Protein AF-A0A835ZA65-F1 (afdb_monomer_lite)

Sequence (287 aa):
MHARAKAAEDDYDKLRAAHRRTPEAALHAEVARLRAGRAELEASVQRATAEKNKALLEREECRAHAHRDDRGAAGARRACARAWWLCAGDGARKNRALLERGERCAHAHRLARALRRSREKIAGAARAELESLRVEYLAREQRFVLDGDRGELRDIKRELEELRHVSIIQEAGEALAQAAQQQQQQQQRAAAGGAAEASSEAPPWEQLSAAAGGYDDGQGGDSGGGSGDGGGSDAEELKRLVGWREDLQLAGGYDEEHPVMAQLTRRIQLLRHGARPPGGGGGGAAG

Secondary structure (DSSP, 8-state):
-HHHHHHHHHHHHHHHHHHHTSHHHHHHHHHHHHHHHHHHHHHHHHHHHHHHHHHHHHHHHHHHHHHHHHHHHHHHHHHHHHHHHHTTT-HHHHHHHHHHHHHHHHHHHHHHHHHHHHHHHHHHHHHHHHHHHHHHHHHHHHHHHHSTTHHHHHHHHHHHHHHHHHHHHHHHHHHHHHHHHHHHHHHHHHHH-S-----------------------------------SS-HHHHHHHHHHHHHHHHHHTTS--TTSHHHHHHHHHHHHHHTT-------------

Organism: NCBI:txid303371

pLDDT: mean 79.57, std 18.03, range [40.12, 98.06]

Radius of gyration: 43.63 Å; chains: 1; bounding box: 93×71×128 Å

Structure (mmCIF, N/CA/C/O backbone):
data_AF-A0A835ZA65-F1
#
_entry.id   AF-A0A835ZA65-F1
#
loop_
_atom_site.group_PDB
_atom_site.id
_atom_site.type_symbol
_atom_site.label_atom_id
_atom_site.label_alt_id
_atom_site.label_comp_id
_atom_site.label_asym_id
_atom_site.label_entity_id
_atom_site.label_seq_id
_atom_site.pdbx_PDB_ins_code
_atom_site.Cartn_x
_atom_site.Cartn_y
_atom_site.Cartn_z
_atom_site.occupancy
_atom_site.B_iso_or_equiv
_atom_site.auth_seq_id
_atom_site.auth_comp_id
_atom_site.auth_asym_id
_atom_site.auth_atom_id
_atom_site.pdbx_PDB_model_num
ATOM 1 N N . MET A 1 1 ? 2.602 -35.106 52.047 1.00 79.88 1 MET A N 1
ATOM 2 C CA . MET A 1 1 ? 3.415 -34.088 51.341 1.00 79.88 1 MET A CA 1
ATOM 3 C C . MET A 1 1 ? 2.965 -33.904 49.891 1.00 79.88 1 MET A C 1
ATOM 5 O O . MET A 1 1 ? 2.567 -32.798 49.560 1.00 79.88 1 MET A O 1
ATOM 9 N N . HIS A 1 2 ? 2.904 -34.955 49.061 1.00 92.12 2 HIS A N 1
ATOM 10 C CA . HIS A 1 2 ? 2.527 -34.841 47.636 1.00 92.12 2 HIS A CA 1
ATOM 11 C C . HIS A 1 2 ? 1.176 -34.166 47.346 1.00 92.12 2 HIS A C 1
ATOM 13 O O . HIS A 1 2 ? 1.099 -33.338 46.448 1.00 92.12 2 HIS A O 1
ATOM 19 N N . ALA A 1 3 ? 0.129 -34.442 48.131 1.00 94.44 3 ALA A N 1
ATOM 20 C CA . ALA A 1 3 ? -1.181 -33.812 47.922 1.00 94.44 3 ALA A CA 1
ATOM 21 C C . ALA A 1 3 ? -1.159 -32.280 48.100 1.00 94.44 3 ALA A C 1
ATOM 23 O O . ALA A 1 3 ? -1.863 -31.569 47.394 1.00 94.44 3 ALA A O 1
ATOM 24 N N . ARG A 1 4 ? -0.322 -31.766 49.014 1.00 94.00 4 ARG A N 1
ATOM 25 C CA . ARG A 1 4 ? -0.165 -30.317 49.226 1.00 94.00 4 ARG A CA 1
ATOM 26 C C . ARG A 1 4 ? 0.656 -29.665 48.115 1.00 94.00 4 ARG A C 1
ATOM 28 O O . ARG A 1 4 ? 0.327 -28.559 47.714 1.00 94.00 4 ARG A O 1
ATOM 35 N N . ALA A 1 5 ? 1.685 -30.354 47.615 1.00 96.31 5 ALA A N 1
ATOM 36 C CA . ALA A 1 5 ? 2.470 -29.882 46.475 1.00 96.31 5 ALA A CA 1
ATOM 37 C C . ALA A 1 5 ? 1.595 -29.752 45.220 1.00 96.31 5 ALA A C 1
ATOM 39 O O . ALA A 1 5 ? 1.569 -28.693 44.608 1.00 96.31 5 ALA A O 1
ATOM 40 N N . LYS A 1 6 ? 0.783 -30.776 44.928 1.00 97.00 6 LYS A N 1
ATOM 41 C CA . LYS A 1 6 ? -0.151 -30.750 43.799 1.00 97.00 6 LYS A CA 1
ATOM 42 C C . LYS A 1 6 ? -1.183 -29.620 43.911 1.00 97.00 6 LYS A C 1
ATOM 44 O O . LYS A 1 6 ? -1.421 -28.915 42.944 1.00 97.00 6 LYS A O 1
ATOM 49 N N . ALA A 1 7 ? -1.754 -29.407 45.099 1.00 95.62 7 ALA A N 1
ATOM 50 C CA . ALA A 1 7 ? -2.695 -28.305 45.313 1.00 95.62 7 ALA A CA 1
ATOM 51 C C . ALA A 1 7 ? -2.050 -26.924 45.073 1.00 95.62 7 ALA A C 1
ATOM 53 O O . ALA A 1 7 ? -2.677 -26.052 44.482 1.00 95.62 7 ALA A O 1
ATOM 54 N N . ALA A 1 8 ? -0.790 -26.737 45.481 1.00 96.88 8 ALA A N 1
ATOM 55 C CA . ALA A 1 8 ? -0.058 -25.497 45.232 1.00 96.88 8 ALA A CA 1
ATOM 56 C C . ALA A 1 8 ? 0.261 -25.285 43.739 1.00 96.88 8 ALA A C 1
ATOM 58 O O . ALA A 1 8 ? 0.194 -24.156 43.259 1.00 96.88 8 ALA A O 1
ATOM 59 N N . GLU A 1 9 ? 0.580 -26.356 43.005 1.00 97.12 9 GLU A N 1
ATOM 60 C CA . GLU A 1 9 ? 0.752 -26.321 41.546 1.00 97.12 9 GLU A CA 1
ATOM 61 C C . GLU A 1 9 ? -0.557 -25.926 40.845 1.00 97.12 9 GLU A C 1
ATOM 63 O O . GLU A 1 9 ? -0.565 -24.988 40.047 1.00 97.12 9 GLU A O 1
ATOM 68 N N . ASP A 1 10 ? -1.677 -26.555 41.220 1.00 97.50 10 ASP A N 1
ATOM 69 C CA . ASP A 1 10 ? -3.001 -26.250 40.665 1.00 97.50 10 ASP A CA 1
ATOM 70 C C . ASP A 1 10 ? -3.406 -24.782 40.922 1.00 97.50 10 ASP A C 1
ATOM 72 O O . ASP A 1 10 ? -3.977 -24.120 40.051 1.00 97.50 10 ASP A O 1
ATOM 76 N N . ASP A 1 11 ? -3.117 -24.245 42.110 1.00 97.19 11 ASP A N 1
ATOM 77 C CA . ASP A 1 11 ? -3.418 -22.850 42.452 1.00 97.19 11 ASP A CA 1
ATOM 78 C C . ASP A 1 11 ? -2.508 -21.854 41.718 1.00 97.19 11 ASP A C 1
ATOM 80 O O . ASP A 1 11 ? -2.975 -20.795 41.284 1.00 97.19 11 ASP A O 1
ATOM 84 N N . TYR A 1 12 ? -1.238 -22.206 41.497 1.00 96.94 12 TYR A N 1
ATOM 85 C CA . TYR A 1 12 ? -0.329 -21.414 40.669 1.00 96.94 12 TYR A CA 1
ATOM 86 C C . TYR A 1 12 ? -0.795 -21.361 39.208 1.00 96.94 12 TYR A C 1
ATOM 88 O O . TYR A 1 12 ? -0.811 -20.286 38.600 1.00 96.94 12 TYR A O 1
ATOM 96 N N . ASP A 1 13 ? -1.249 -22.485 38.651 1.00 97.50 13 ASP A N 1
ATOM 97 C CA . ASP A 1 13 ? -1.780 -22.536 37.287 1.00 97.50 13 ASP A CA 1
ATOM 98 C C . ASP A 1 13 ? -3.071 -21.721 37.136 1.00 97.50 13 ASP A C 1
ATOM 100 O O . ASP A 1 13 ? -3.232 -21.000 36.143 1.00 97.50 13 ASP A O 1
ATOM 104 N N . LYS A 1 14 ? -3.960 -21.738 38.139 1.00 96.75 14 LYS A N 1
ATOM 105 C CA . LYS A 1 14 ? -5.149 -20.866 3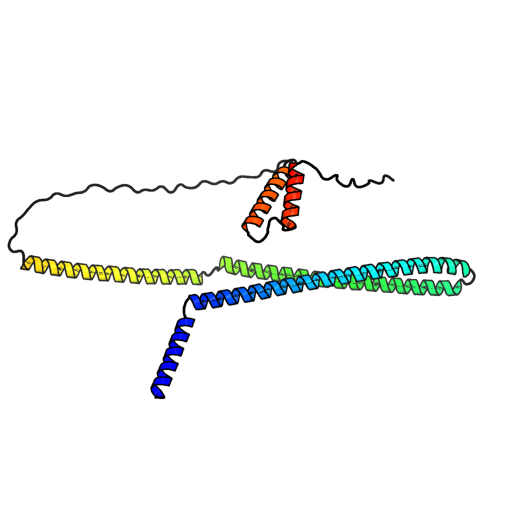8.172 1.00 96.75 14 LYS A CA 1
ATOM 106 C C . LYS A 1 14 ? -4.770 -19.388 38.201 1.00 96.75 14 LYS A C 1
ATOM 108 O O . LYS A 1 14 ? -5.326 -18.613 37.424 1.00 96.75 14 LYS A O 1
ATOM 113 N N . LEU A 1 15 ? -3.817 -18.994 39.050 1.00 95.38 15 LEU A N 1
ATOM 114 C CA . LEU A 1 15 ? -3.307 -17.618 39.113 1.00 95.38 15 LEU A CA 1
ATOM 115 C C . LEU A 1 15 ? -2.704 -17.185 37.776 1.00 95.38 15 LEU A C 1
ATOM 117 O O . LEU A 1 15 ? -2.981 -16.088 37.291 1.00 95.38 15 LEU A O 1
ATOM 121 N N . ARG A 1 16 ? -1.940 -18.067 37.128 1.00 96.00 16 ARG A N 1
ATOM 122 C CA . ARG A 1 16 ? -1.361 -17.820 35.804 1.00 96.00 16 ARG A CA 1
ATOM 123 C C . ARG A 1 16 ? -2.434 -17.667 34.727 1.00 96.00 16 ARG A C 1
ATOM 125 O O . ARG A 1 16 ? -2.320 -16.790 33.872 1.00 96.00 16 ARG A O 1
ATOM 132 N N . ALA A 1 17 ? -3.476 -18.495 34.761 1.00 93.56 17 ALA A N 1
ATOM 133 C CA . ALA A 1 17 ? -4.608 -18.403 33.844 1.00 93.56 17 ALA A CA 1
ATOM 134 C C . ALA A 1 17 ? -5.429 -17.122 34.071 1.00 93.56 17 ALA A C 1
ATOM 136 O O . ALA A 1 17 ? -5.811 -16.473 33.098 1.00 93.56 17 ALA A O 1
ATOM 137 N N . ALA A 1 18 ? -5.647 -16.721 35.327 1.00 92.19 18 ALA A N 1
ATOM 138 C CA . ALA A 1 18 ? -6.306 -15.466 35.678 1.00 92.19 18 ALA A CA 1
ATOM 139 C C . ALA A 1 18 ? -5.497 -14.253 35.194 1.00 92.19 18 ALA A C 1
ATOM 141 O O . ALA A 1 18 ? -6.059 -13.359 34.566 1.00 92.19 18 ALA A O 1
ATOM 142 N N . HIS A 1 19 ? -4.170 -14.273 35.365 1.00 89.94 19 HIS A N 1
ATOM 143 C CA . HIS A 1 19 ? -3.283 -13.226 34.853 1.00 89.94 19 HIS A CA 1
ATOM 144 C C . HIS A 1 19 ? -3.297 -13.106 33.325 1.00 89.94 19 HIS A C 1
ATOM 146 O O . HIS A 1 19 ? -3.151 -12.011 32.800 1.00 89.94 19 HIS A O 1
ATOM 152 N N . ARG A 1 20 ? -3.497 -14.207 32.590 1.00 92.06 20 ARG A N 1
ATOM 153 C CA . ARG A 1 20 ? -3.650 -14.167 31.122 1.00 92.06 20 ARG A CA 1
ATOM 154 C C . ARG A 1 20 ? -4.992 -13.598 30.666 1.00 92.06 20 ARG A C 1
ATOM 156 O O . ARG A 1 20 ? -5.107 -13.202 29.513 1.00 92.06 20 ARG A O 1
ATOM 163 N N . ARG A 1 21 ? -6.003 -13.596 31.537 1.00 92.38 21 ARG A N 1
ATOM 164 C CA . ARG A 1 21 ? -7.341 -13.056 31.256 1.00 92.38 21 ARG A CA 1
ATOM 165 C C . ARG A 1 21 ? -7.471 -11.578 31.619 1.00 92.38 21 ARG A C 1
ATOM 167 O O . ARG A 1 21 ? -8.549 -11.020 31.436 1.00 92.38 21 ARG A O 1
ATOM 174 N N . THR A 1 22 ? -6.419 -10.942 32.136 1.00 96.00 22 THR A N 1
ATOM 175 C CA . THR A 1 22 ? -6.467 -9.506 32.410 1.00 96.00 22 THR A CA 1
ATOM 176 C C . THR A 1 22 ? -6.555 -8.723 31.097 1.00 96.00 22 THR A C 1
ATOM 178 O O . THR A 1 22 ? -5.988 -9.140 30.080 1.00 96.00 22 THR A O 1
ATOM 181 N N . PRO A 1 23 ? -7.234 -7.564 31.096 1.00 95.12 23 PRO A N 1
ATOM 182 C CA . PRO A 1 23 ? -7.270 -6.691 29.925 1.00 95.12 23 PRO A CA 1
ATOM 183 C C . PRO A 1 23 ? -5.861 -6.250 29.501 1.00 95.12 23 PRO A C 1
ATOM 185 O O . PRO A 1 23 ? -5.590 -6.113 28.314 1.00 95.12 23 PRO A O 1
ATOM 188 N N . GLU A 1 24 ? -4.926 -6.117 30.444 1.00 90.44 24 GLU A N 1
ATOM 189 C CA . GLU A 1 24 ? -3.517 -5.820 30.162 1.00 90.44 24 GLU A CA 1
ATOM 190 C C . GLU A 1 24 ? -2.846 -6.912 29.321 1.00 90.44 24 GLU A C 1
ATOM 192 O O . GLU A 1 24 ? -2.153 -6.605 28.351 1.00 90.44 24 GLU A O 1
ATOM 197 N N . ALA A 1 25 ? -3.078 -8.192 29.636 1.00 92.38 25 ALA A N 1
ATOM 198 C CA . ALA A 1 25 ? -2.545 -9.300 28.848 1.00 92.38 25 ALA A CA 1
ATOM 199 C C . ALA A 1 25 ? -3.117 -9.306 27.420 1.00 92.38 25 ALA A C 1
ATOM 201 O O . ALA A 1 25 ? -2.378 -9.558 26.465 1.00 92.38 25 ALA A O 1
ATOM 202 N N . ALA A 1 26 ? -4.402 -8.968 27.263 1.00 92.75 26 ALA A N 1
ATOM 203 C CA . ALA A 1 26 ? -5.029 -8.808 25.952 1.00 92.75 26 ALA A CA 1
ATOM 204 C C . ALA A 1 26 ? -4.415 -7.637 25.161 1.00 92.75 26 ALA A C 1
ATOM 206 O O . ALA A 1 26 ? -4.070 -7.801 23.991 1.00 92.75 26 ALA A O 1
ATOM 207 N N . LEU A 1 27 ? -4.186 -6.489 25.806 1.00 94.25 27 LEU A N 1
ATOM 208 C CA . LEU A 1 27 ? -3.519 -5.338 25.188 1.00 94.25 27 LEU A CA 1
ATOM 209 C C . LEU A 1 27 ? -2.076 -5.660 24.785 1.00 94.25 27 LEU A C 1
ATOM 211 O O . LEU A 1 27 ? -1.648 -5.296 23.693 1.00 94.25 27 LEU A O 1
ATOM 215 N N . HIS A 1 28 ? -1.323 -6.383 25.616 1.00 95.25 28 HIS A N 1
ATOM 216 C CA . HIS A 1 28 ? 0.024 -6.827 25.261 1.00 95.25 28 HIS A CA 1
ATOM 217 C C . HIS A 1 28 ? 0.028 -7.777 24.060 1.00 95.25 28 HIS A C 1
ATOM 219 O O . HIS A 1 28 ? 0.895 -7.646 23.192 1.00 95.25 28 HIS A O 1
ATOM 225 N N . ALA A 1 29 ? -0.935 -8.700 23.985 1.00 94.06 29 ALA A N 1
ATOM 226 C CA . ALA A 1 29 ? -1.096 -9.580 22.832 1.00 94.06 29 ALA A CA 1
ATOM 227 C C . ALA A 1 29 ? -1.414 -8.781 21.558 1.00 94.06 29 ALA A C 1
ATOM 229 O O . ALA A 1 29 ? -0.814 -9.030 20.512 1.00 94.06 29 ALA A O 1
ATOM 230 N N . GLU A 1 30 ? -2.279 -7.772 21.657 1.00 96.56 30 GLU A N 1
ATOM 231 C CA . GLU A 1 30 ? -2.632 -6.911 20.529 1.00 96.56 30 GLU A CA 1
ATOM 232 C C . GLU A 1 30 ? -1.459 -6.028 20.081 1.00 96.56 30 GLU A C 1
ATOM 234 O O . GLU A 1 30 ? -1.155 -5.947 18.892 1.00 96.56 30 GLU A O 1
ATOM 239 N N . VAL A 1 31 ? -0.704 -5.446 21.018 1.00 96.81 31 VAL A N 1
ATOM 240 C CA . VAL A 1 31 ? 0.535 -4.712 20.711 1.00 96.81 31 VAL A CA 1
ATOM 241 C C . VAL A 1 31 ? 1.557 -5.624 20.031 1.00 96.81 31 VAL A C 1
ATOM 243 O O . VAL A 1 31 ? 2.208 -5.206 19.071 1.00 96.81 31 VAL A O 1
ATOM 246 N N . ALA A 1 32 ? 1.707 -6.869 20.490 1.00 97.19 32 ALA A N 1
ATOM 247 C CA . ALA A 1 32 ? 2.590 -7.840 19.851 1.00 97.19 32 ALA A CA 1
ATOM 248 C C . ALA A 1 32 ? 2.125 -8.175 18.422 1.00 97.19 32 ALA A C 1
ATOM 250 O O . ALA A 1 32 ? 2.948 -8.188 17.505 1.00 97.19 32 ALA A O 1
ATOM 251 N N . ARG A 1 33 ? 0.815 -8.362 18.213 1.00 98.06 33 ARG A N 1
ATOM 252 C CA . ARG A 1 33 ? 0.205 -8.596 16.895 1.00 98.06 33 ARG A CA 1
ATOM 253 C C . ARG A 1 33 ? 0.449 -7.426 15.942 1.00 98.06 33 ARG A C 1
ATOM 255 O O . ARG A 1 33 ? 0.911 -7.636 14.823 1.00 98.06 33 ARG A O 1
ATOM 262 N N . LEU A 1 34 ? 0.199 -6.196 16.389 1.00 96.50 34 LEU A N 1
ATOM 263 C CA . LEU A 1 34 ? 0.411 -4.987 15.590 1.00 96.50 34 LEU A CA 1
ATOM 264 C C . LEU A 1 34 ? 1.892 -4.765 15.263 1.00 96.50 34 LEU A C 1
ATOM 266 O O . LEU A 1 34 ? 2.221 -4.402 14.136 1.00 96.50 34 LEU A O 1
ATOM 270 N N . ARG A 1 35 ? 2.803 -5.033 16.207 1.00 97.12 35 ARG A N 1
ATOM 271 C CA . ARG A 1 35 ? 4.254 -4.980 15.955 1.00 97.12 35 ARG A CA 1
ATOM 272 C C . ARG A 1 35 ? 4.695 -6.016 14.925 1.00 97.12 35 ARG A C 1
ATOM 274 O O . ARG A 1 35 ? 5.489 -5.676 14.052 1.00 97.12 35 ARG A O 1
ATOM 281 N N . ALA A 1 36 ? 4.167 -7.238 14.994 1.00 95.00 36 ALA A N 1
ATOM 282 C CA . ALA A 1 36 ? 4.432 -8.268 13.993 1.00 95.00 36 ALA A CA 1
ATOM 283 C C . ALA A 1 36 ? 3.919 -7.847 12.604 1.00 95.00 36 ALA A C 1
ATOM 285 O O . ALA A 1 36 ? 4.675 -7.905 11.637 1.00 95.00 36 ALA A O 1
ATOM 286 N N . GLY A 1 37 ? 2.688 -7.328 12.518 1.00 95.38 37 GLY A N 1
ATOM 287 C CA . GLY A 1 37 ? 2.124 -6.823 11.261 1.00 95.38 37 GLY A CA 1
ATOM 288 C C . GLY A 1 37 ? 2.913 -5.645 10.680 1.00 95.38 37 GLY A C 1
ATOM 289 O O . GLY A 1 37 ? 3.178 -5.598 9.480 1.00 95.38 37 GLY A O 1
ATOM 290 N N . ARG A 1 38 ? 3.371 -4.719 11.530 1.00 95.06 38 ARG A N 1
ATOM 291 C CA . ARG A 1 38 ? 4.249 -3.617 11.115 1.00 95.06 38 ARG A CA 1
ATOM 292 C C . ARG A 1 38 ? 5.582 -4.133 10.563 1.00 95.06 38 ARG A C 1
ATOM 294 O O . ARG A 1 38 ? 5.995 -3.683 9.499 1.00 95.06 38 ARG A O 1
ATOM 301 N N . ALA A 1 39 ? 6.229 -5.076 11.247 1.00 94.25 39 ALA A N 1
ATOM 302 C CA . ALA A 1 39 ? 7.490 -5.660 10.789 1.00 94.25 39 ALA A CA 1
ATOM 303 C C . ALA A 1 39 ? 7.335 -6.392 9.441 1.00 94.25 39 ALA A C 1
ATOM 305 O O . ALA A 1 39 ? 8.201 -6.292 8.573 1.00 94.25 39 ALA A O 1
ATOM 306 N N . GLU A 1 40 ? 6.212 -7.083 9.227 1.00 95.69 40 GLU A N 1
ATOM 307 C CA . GLU A 1 40 ? 5.906 -7.741 7.954 1.00 95.69 40 GLU A CA 1
ATOM 308 C C . GLU A 1 40 ? 5.698 -6.736 6.808 1.00 95.69 40 GLU A C 1
ATOM 310 O O . GLU A 1 40 ? 6.239 -6.923 5.712 1.00 95.69 40 GLU A O 1
ATOM 315 N N . LEU A 1 41 ? 4.971 -5.642 7.059 1.00 89.81 41 LEU A N 1
ATOM 316 C CA . LEU A 1 41 ? 4.782 -4.559 6.089 1.00 89.81 41 LEU A CA 1
ATOM 317 C C . LEU A 1 41 ? 6.104 -3.859 5.746 1.00 89.81 41 LEU A C 1
ATOM 319 O O . LEU A 1 41 ? 6.385 -3.628 4.570 1.00 89.81 41 LEU A O 1
ATOM 323 N N . GLU A 1 42 ? 6.946 -3.576 6.741 1.00 95.38 42 GLU A N 1
ATOM 324 C CA . GLU A 1 42 ? 8.287 -3.021 6.527 1.00 95.38 42 GLU A CA 1
ATOM 325 C C . GLU A 1 42 ? 9.144 -3.969 5.665 1.00 95.38 42 GLU A C 1
ATOM 327 O O . GLU A 1 42 ? 9.738 -3.539 4.672 1.00 95.38 42 GLU A O 1
ATOM 332 N N . ALA A 1 43 ? 9.136 -5.274 5.960 1.00 91.62 43 ALA A N 1
ATOM 333 C CA . ALA A 1 43 ? 9.834 -6.282 5.160 1.00 91.62 43 ALA A CA 1
ATOM 334 C C . ALA A 1 43 ? 9.266 -6.417 3.731 1.00 91.62 43 ALA A C 1
ATOM 336 O O . ALA A 1 43 ? 10.003 -6.703 2.785 1.00 91.62 43 ALA A O 1
ATOM 337 N N . SER A 1 44 ? 7.959 -6.222 3.537 1.00 93.00 44 SER A N 1
ATOM 338 C CA . SER A 1 44 ? 7.324 -6.171 2.211 1.00 93.00 44 SER A CA 1
ATOM 339 C C . SER A 1 44 ? 7.812 -4.968 1.398 1.00 93.00 44 SER A C 1
ATOM 341 O O . SER A 1 44 ? 8.257 -5.125 0.259 1.00 93.00 44 SER A O 1
ATOM 343 N N . VAL A 1 45 ? 7.831 -3.775 2.003 1.00 90.25 45 VAL A N 1
ATOM 344 C CA . VAL A 1 45 ? 8.325 -2.551 1.351 1.00 90.25 45 VAL A CA 1
ATOM 345 C C . VAL A 1 45 ? 9.802 -2.693 0.983 1.00 90.25 45 VAL A C 1
ATOM 347 O O . VAL A 1 45 ? 10.179 -2.351 -0.137 1.00 90.25 45 VAL A O 1
ATOM 350 N N . GLN A 1 46 ? 10.631 -3.251 1.870 1.00 94.19 46 GLN A N 1
ATOM 351 C CA . GLN A 1 46 ? 12.047 -3.508 1.587 1.00 94.19 46 GLN A CA 1
ATOM 352 C C . GLN A 1 46 ? 12.255 -4.487 0.422 1.00 94.19 46 GLN A C 1
ATOM 354 O O . GLN A 1 46 ? 13.128 -4.273 -0.418 1.00 94.19 46 GLN A O 1
ATOM 359 N N . ARG A 1 47 ? 11.440 -5.545 0.320 1.00 91.75 47 ARG A N 1
ATOM 360 C CA . ARG A 1 47 ? 11.480 -6.457 -0.836 1.00 91.75 47 ARG A CA 1
ATOM 361 C C . ARG A 1 47 ? 11.103 -5.735 -2.130 1.00 91.75 47 ARG A C 1
ATOM 363 O O . ARG A 1 47 ? 11.831 -5.830 -3.114 1.00 91.75 47 ARG A O 1
ATOM 370 N N . ALA A 1 48 ? 10.038 -4.935 -2.107 1.00 83.69 48 ALA A N 1
ATOM 371 C CA . ALA A 1 48 ? 9.603 -4.168 -3.271 1.00 83.69 48 ALA A CA 1
ATOM 372 C C . ALA A 1 48 ? 10.641 -3.120 -3.723 1.00 83.69 48 ALA A C 1
ATOM 374 O O . ALA A 1 48 ? 10.816 -2.892 -4.923 1.00 83.69 48 ALA A O 1
ATOM 375 N N . THR A 1 49 ? 11.352 -2.468 -2.796 1.00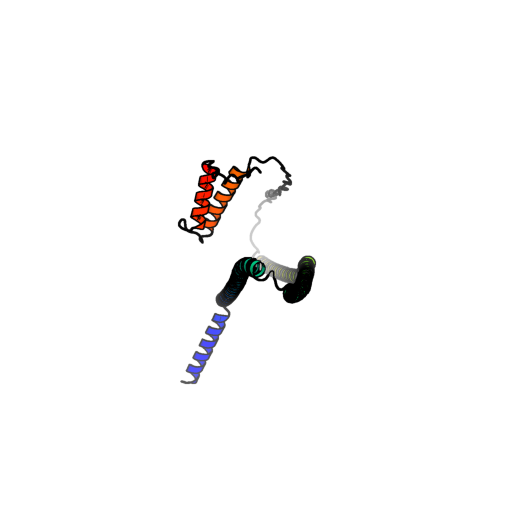 89.12 49 THR A N 1
ATOM 376 C CA . THR A 1 49 ? 12.438 -1.536 -3.150 1.00 89.12 49 THR A CA 1
ATOM 377 C C . THR A 1 49 ? 13.656 -2.273 -3.701 1.00 89.12 49 THR A C 1
ATOM 379 O O . THR A 1 49 ? 14.229 -1.822 -4.694 1.00 89.12 49 THR A O 1
ATOM 382 N N . ALA A 1 50 ? 14.015 -3.431 -3.138 1.00 89.81 50 ALA A N 1
ATOM 383 C CA . ALA A 1 50 ? 15.089 -4.275 -3.657 1.00 89.81 50 ALA A CA 1
ATOM 384 C C . ALA A 1 50 ? 14.802 -4.762 -5.091 1.00 89.81 50 ALA A C 1
ATOM 386 O O . ALA A 1 50 ? 15.679 -4.687 -5.952 1.00 89.81 50 ALA A O 1
ATOM 387 N N . GLU A 1 51 ? 13.570 -5.181 -5.383 1.00 86.81 51 GLU A N 1
ATOM 388 C CA . GLU A 1 51 ? 13.142 -5.582 -6.731 1.00 86.81 51 GLU A CA 1
ATOM 389 C C . GLU A 1 51 ? 13.187 -4.420 -7.730 1.00 86.81 51 GLU A C 1
ATOM 391 O O . GLU A 1 51 ? 13.707 -4.576 -8.838 1.00 86.81 51 GLU A O 1
ATOM 396 N N . LYS A 1 52 ? 12.715 -3.227 -7.338 1.00 87.19 52 LYS A N 1
ATOM 397 C CA . LYS A 1 52 ? 12.822 -2.017 -8.172 1.00 87.19 52 LYS A CA 1
ATOM 398 C C . LYS A 1 52 ? 14.278 -1.669 -8.476 1.00 87.19 52 LYS A C 1
ATOM 400 O O . LYS A 1 52 ? 14.605 -1.373 -9.625 1.00 87.19 52 LYS A O 1
ATOM 405 N N . ASN A 1 53 ? 15.154 -1.735 -7.476 1.00 88.12 53 ASN A N 1
ATOM 406 C CA . ASN A 1 53 ? 16.580 -1.465 -7.650 1.00 88.12 53 ASN A CA 1
ATOM 407 C C . ASN A 1 53 ? 17.236 -2.494 -8.576 1.00 88.12 53 ASN A C 1
ATOM 409 O O . ASN A 1 53 ? 17.981 -2.112 -9.477 1.00 88.12 53 ASN A O 1
ATOM 413 N N . LYS A 1 54 ? 16.903 -3.780 -8.422 1.00 90.81 54 LYS A N 1
ATOM 414 C CA . LYS A 1 54 ? 17.355 -4.843 -9.325 1.00 90.81 54 LYS A CA 1
ATOM 415 C C . LYS A 1 54 ? 16.926 -4.574 -10.773 1.00 90.81 54 LYS A C 1
ATOM 417 O O . LYS A 1 54 ? 17.765 -4.605 -11.666 1.00 90.81 54 LYS A O 1
ATOM 422 N N . ALA A 1 55 ? 15.662 -4.216 -11.002 1.00 82.62 55 ALA A N 1
ATOM 423 C CA . ALA A 1 55 ? 15.158 -3.891 -12.338 1.00 82.62 55 ALA A CA 1
ATOM 424 C C . ALA A 1 55 ? 15.843 -2.655 -12.960 1.00 82.62 55 ALA A C 1
ATOM 426 O O . ALA A 1 55 ? 16.043 -2.591 -14.175 1.00 82.62 55 ALA A O 1
ATOM 427 N N . LEU A 1 56 ? 16.219 -1.661 -12.145 1.00 86.25 56 LEU A N 1
ATOM 428 C CA . LEU A 1 56 ? 16.987 -0.504 -12.613 1.00 86.25 56 LEU A CA 1
ATOM 429 C C . LEU A 1 56 ? 18.416 -0.887 -13.009 1.00 86.25 56 LEU A C 1
ATOM 431 O O . LEU A 1 56 ? 18.873 -0.442 -14.061 1.00 86.25 56 LEU A O 1
ATOM 435 N N . LEU A 1 57 ? 19.086 -1.734 -12.223 1.00 89.25 57 LEU A N 1
ATOM 436 C CA . LEU A 1 57 ? 20.415 -2.250 -12.559 1.00 89.25 57 LEU A CA 1
ATOM 437 C C . LEU A 1 57 ? 20.386 -3.052 -13.865 1.00 89.25 57 LEU A C 1
ATOM 439 O O . LEU A 1 57 ? 21.161 -2.752 -14.768 1.00 89.25 57 LEU A O 1
ATOM 443 N N . GLU A 1 58 ? 19.426 -3.965 -14.032 1.00 82.69 58 GLU A N 1
ATOM 444 C CA . GLU A 1 58 ? 19.243 -4.724 -15.280 1.00 82.69 58 GLU A CA 1
ATOM 445 C C . GLU A 1 58 ? 19.003 -3.796 -16.490 1.00 82.69 58 GLU A C 1
ATOM 447 O O . GLU A 1 58 ? 19.507 -4.028 -17.594 1.00 82.69 58 GLU A O 1
ATOM 452 N N . ARG A 1 59 ? 18.262 -2.693 -16.300 1.00 81.00 59 ARG A N 1
ATOM 453 C CA . ARG A 1 59 ? 18.045 -1.682 -17.346 1.00 81.00 59 ARG A CA 1
ATOM 454 C C . ARG A 1 59 ? 19.327 -0.923 -17.694 1.00 81.00 59 ARG A C 1
ATOM 456 O O . ARG A 1 59 ? 19.542 -0.630 -18.872 1.00 81.00 59 ARG A O 1
ATOM 463 N N . GLU A 1 60 ? 20.150 -0.572 -16.709 1.00 84.88 60 GLU A N 1
ATOM 464 C CA . GLU A 1 60 ? 21.461 0.050 -16.943 1.00 84.88 60 GLU A CA 1
ATOM 465 C C . GLU A 1 60 ? 22.425 -0.908 -17.643 1.00 84.88 60 GLU A C 1
ATOM 467 O O . GLU A 1 60 ? 23.084 -0.515 -18.603 1.00 84.88 60 GLU A O 1
ATOM 472 N N . GLU A 1 61 ? 22.448 -2.181 -17.251 1.00 80.75 61 GLU A N 1
ATOM 473 C CA . GLU A 1 61 ? 23.233 -3.217 -17.925 1.00 80.75 61 GLU A CA 1
ATOM 474 C C . GLU A 1 61 ? 22.815 -3.357 -19.392 1.00 80.75 61 GLU A C 1
ATOM 476 O O . GLU A 1 61 ? 23.665 -3.317 -20.284 1.00 80.75 61 GLU A O 1
ATOM 481 N N . CYS A 1 62 ? 21.510 -3.411 -19.678 1.00 77.75 62 CYS A N 1
ATOM 482 C CA . CYS A 1 62 ? 21.001 -3.424 -21.052 1.00 77.75 62 CYS A CA 1
ATOM 483 C C . CYS A 1 62 ? 21.423 -2.174 -21.842 1.00 77.75 62 CYS A C 1
ATOM 485 O O . CYS A 1 62 ? 21.800 -2.282 -23.011 1.00 77.75 62 CYS A O 1
ATOM 487 N N . ARG A 1 63 ? 21.389 -0.984 -21.221 1.00 75.62 63 ARG A N 1
ATOM 488 C CA . ARG A 1 63 ? 21.872 0.259 -21.847 1.00 75.62 63 ARG A CA 1
ATOM 489 C C . ARG A 1 63 ? 23.373 0.202 -22.129 1.00 75.62 63 ARG A C 1
ATOM 491 O O . ARG A 1 63 ? 23.803 0.581 -23.218 1.00 75.62 63 ARG A O 1
ATOM 498 N N . ALA A 1 64 ? 24.169 -0.305 -21.192 1.00 79.94 64 ALA A N 1
ATOM 499 C CA . ALA A 1 64 ? 25.606 -0.479 -21.366 1.00 79.94 64 ALA A CA 1
ATOM 500 C C . ALA A 1 64 ? 25.928 -1.481 -22.487 1.00 79.94 64 ALA A C 1
ATOM 502 O O . ALA A 1 64 ? 26.819 -1.220 -23.299 1.00 79.94 64 ALA A O 1
ATOM 503 N N . HIS A 1 65 ? 25.181 -2.586 -22.576 1.00 70.06 65 HIS A N 1
ATOM 504 C CA . HIS A 1 65 ? 25.290 -3.559 -23.663 1.00 70.06 65 HIS A CA 1
ATOM 505 C C . HIS A 1 65 ? 24.937 -2.943 -25.020 1.00 70.06 65 HIS A C 1
ATOM 507 O O . HIS A 1 65 ? 25.748 -3.030 -25.939 1.00 70.06 65 HIS A O 1
ATOM 513 N N . ALA A 1 66 ? 23.822 -2.215 -25.123 1.00 69.06 66 ALA A N 1
ATOM 514 C CA . ALA A 1 66 ? 23.451 -1.508 -26.349 1.00 69.06 66 ALA A CA 1
ATOM 515 C C . ALA A 1 66 ? 24.541 -0.515 -26.797 1.00 69.06 66 ALA A C 1
ATOM 517 O O . ALA A 1 66 ? 24.912 -0.482 -27.967 1.00 69.06 66 ALA A O 1
ATOM 518 N N . HIS A 1 67 ? 25.141 0.236 -25.866 1.00 75.88 67 HIS A N 1
ATOM 519 C CA . HIS A 1 67 ? 26.250 1.137 -26.188 1.00 75.88 67 HIS A CA 1
ATOM 520 C C . HIS A 1 67 ? 27.533 0.410 -26.620 1.00 75.88 67 HIS A C 1
ATOM 522 O O . HIS A 1 67 ? 28.276 0.932 -27.458 1.00 75.88 67 HIS A O 1
ATOM 528 N N . ARG A 1 68 ? 27.832 -0.770 -26.058 1.00 71.94 68 ARG A N 1
ATOM 529 C CA . ARG A 1 68 ? 28.958 -1.607 -26.511 1.00 71.94 68 ARG A CA 1
ATOM 530 C C . ARG A 1 68 ? 28.709 -2.123 -27.924 1.00 71.94 68 ARG A C 1
ATOM 532 O O . ARG A 1 68 ? 29.615 -2.030 -28.753 1.00 71.94 68 ARG A O 1
ATOM 539 N N . ASP A 1 69 ? 27.490 -2.561 -28.213 1.00 73.44 69 ASP A N 1
ATOM 540 C CA . ASP A 1 69 ? 27.087 -3.025 -29.538 1.00 73.44 69 ASP A CA 1
ATOM 541 C C . ASP A 1 69 ? 27.086 -1.888 -30.560 1.00 73.44 69 ASP A C 1
ATOM 543 O O . ASP A 1 69 ? 27.547 -2.088 -31.678 1.00 73.44 69 ASP A O 1
ATOM 547 N N . ASP A 1 70 ? 26.690 -0.669 -30.187 1.00 69.62 70 ASP A N 1
ATOM 548 C CA . ASP A 1 70 ? 26.767 0.503 -31.065 1.00 69.62 70 ASP A CA 1
ATOM 549 C C . ASP A 1 70 ? 28.212 0.906 -31.372 1.00 69.62 70 ASP A C 1
ATOM 551 O O . ASP A 1 70 ? 28.537 1.231 -32.519 1.00 69.62 70 ASP A O 1
ATOM 555 N N . ARG A 1 71 ? 29.119 0.842 -30.385 1.00 70.12 71 ARG A N 1
ATOM 556 C CA . ARG A 1 71 ? 30.560 1.050 -30.620 1.00 70.12 71 ARG A CA 1
ATOM 557 C C . ARG A 1 71 ? 31.148 -0.060 -31.482 1.00 70.12 71 ARG A C 1
ATOM 559 O O . ARG A 1 71 ? 31.925 0.237 -32.391 1.00 70.12 71 ARG A O 1
ATOM 566 N N . GLY A 1 72 ? 30.750 -1.308 -31.240 1.00 68.62 72 GLY A N 1
ATOM 567 C CA . GLY A 1 72 ? 31.103 -2.465 -32.057 1.00 68.62 72 GLY A CA 1
ATOM 568 C C . GLY A 1 72 ? 30.590 -2.321 -33.487 1.00 68.62 72 GLY A C 1
ATOM 569 O O . GLY A 1 72 ? 31.349 -2.507 -34.431 1.00 68.62 72 GLY A O 1
ATOM 570 N N . ALA A 1 73 ? 29.351 -1.872 -33.672 1.00 63.41 73 ALA A N 1
ATOM 571 C CA . ALA A 1 73 ? 28.724 -1.630 -34.962 1.00 63.41 73 ALA A CA 1
ATOM 572 C C . ALA A 1 73 ? 29.328 -0.414 -35.674 1.00 63.41 73 ALA A C 1
ATOM 574 O O . ALA A 1 73 ? 29.464 -0.430 -36.892 1.00 63.41 73 ALA A O 1
ATOM 575 N N . ALA A 1 74 ? 29.726 0.642 -34.962 1.00 68.44 74 ALA A N 1
ATOM 576 C CA . ALA A 1 74 ? 30.457 1.775 -35.531 1.00 68.44 74 ALA A CA 1
ATOM 577 C C . ALA A 1 74 ? 31.891 1.380 -35.930 1.00 68.44 74 ALA A C 1
ATOM 579 O O . ALA A 1 74 ? 32.375 1.771 -36.993 1.00 68.44 74 ALA A O 1
ATOM 580 N N . GLY A 1 75 ? 32.564 0.561 -35.116 1.00 65.88 75 GLY A N 1
ATOM 581 C CA . GLY A 1 75 ? 33.854 -0.052 -35.435 1.00 65.88 75 GLY A CA 1
ATOM 582 C C . GLY A 1 75 ? 33.764 -0.976 -36.648 1.00 65.88 75 GLY A C 1
ATOM 583 O O . GLY A 1 75 ? 34.535 -0.823 -37.592 1.00 65.88 75 GLY A O 1
ATOM 584 N N . ALA A 1 76 ? 32.760 -1.850 -36.682 1.00 61.28 76 ALA A N 1
ATOM 585 C CA . ALA A 1 76 ? 32.469 -2.754 -37.787 1.00 61.28 76 ALA A CA 1
ATOM 586 C C . ALA A 1 76 ? 32.033 -2.002 -39.047 1.00 61.28 76 ALA A C 1
ATOM 588 O O . ALA A 1 76 ? 32.419 -2.408 -40.135 1.00 61.28 76 ALA A O 1
ATOM 589 N N . ARG A 1 77 ? 31.303 -0.883 -38.936 1.00 67.25 77 ARG A N 1
ATOM 590 C CA . ARG A 1 77 ? 30.991 0.009 -40.066 1.00 67.25 77 ARG A CA 1
ATOM 591 C C . ARG A 1 77 ? 32.253 0.660 -40.628 1.00 67.25 77 ARG A C 1
ATOM 593 O O . ARG A 1 77 ? 32.417 0.668 -41.840 1.00 67.25 77 ARG A O 1
ATOM 600 N N . ARG A 1 78 ? 33.186 1.118 -39.784 1.00 70.44 78 ARG A N 1
ATOM 601 C CA . ARG A 1 78 ? 34.493 1.655 -40.223 1.00 70.44 78 ARG A CA 1
ATOM 602 C C . ARG A 1 78 ? 35.413 0.582 -40.816 1.00 70.44 78 ARG A C 1
ATOM 604 O O . ARG A 1 78 ? 36.105 0.847 -41.796 1.00 70.44 78 ARG A O 1
ATOM 611 N N . ALA A 1 79 ? 35.420 -0.623 -40.249 1.00 64.94 79 ALA A N 1
ATOM 612 C CA . ALA A 1 79 ? 36.171 -1.765 -40.767 1.00 64.94 79 ALA A CA 1
ATOM 613 C C . ALA A 1 79 ? 35.567 -2.287 -42.077 1.00 64.94 79 ALA A C 1
ATOM 615 O O . ALA A 1 79 ? 36.304 -2.520 -43.024 1.00 64.94 79 ALA A O 1
ATOM 616 N N . CYS A 1 80 ? 34.236 -2.381 -42.173 1.00 60.38 80 CYS A N 1
ATOM 617 C CA . CYS A 1 80 ? 33.528 -2.709 -43.408 1.00 60.38 80 CYS A CA 1
ATOM 618 C C . CYS A 1 80 ? 33.707 -1.618 -44.457 1.00 60.38 80 CYS A C 1
ATOM 620 O O . CYS A 1 80 ? 33.877 -1.973 -45.604 1.00 60.38 80 CYS A O 1
ATOM 622 N N . ALA A 1 81 ? 33.713 -0.327 -44.115 1.00 67.06 81 ALA A N 1
ATOM 623 C CA . ALA A 1 81 ? 33.986 0.738 -45.080 1.00 67.06 81 ALA A CA 1
ATOM 624 C C . ALA A 1 81 ? 35.408 0.617 -45.652 1.00 67.06 81 ALA A C 1
ATOM 626 O O . ALA A 1 81 ? 35.578 0.645 -46.866 1.00 67.06 81 ALA A O 1
ATOM 627 N N . ARG A 1 82 ? 36.416 0.374 -44.798 1.00 65.06 82 ARG A N 1
ATOM 628 C CA . ARG A 1 82 ? 37.798 0.095 -45.232 1.00 65.06 82 ARG A CA 1
ATOM 629 C C . ARG A 1 82 ? 37.919 -1.190 -46.052 1.00 65.06 82 ARG A C 1
ATOM 631 O O . ARG A 1 82 ? 38.538 -1.185 -47.107 1.00 65.06 82 ARG A O 1
ATOM 638 N N . ALA A 1 83 ? 37.300 -2.278 -45.605 1.00 58.66 83 ALA A N 1
ATOM 639 C CA . ALA A 1 83 ? 37.302 -3.552 -46.318 1.00 58.66 83 ALA A CA 1
ATOM 640 C C . ALA A 1 83 ? 36.496 -3.484 -47.622 1.00 58.66 83 ALA A C 1
ATOM 642 O O . ALA A 1 83 ? 36.862 -4.116 -48.602 1.00 58.66 83 ALA A O 1
ATOM 643 N N . TRP A 1 84 ? 35.417 -2.702 -47.674 1.00 61.56 84 TRP A N 1
ATOM 644 C CA . TRP A 1 84 ? 34.616 -2.481 -48.876 1.00 61.56 84 TRP A CA 1
ATOM 645 C C . TRP A 1 84 ? 35.421 -1.724 -49.926 1.00 61.56 84 TRP A C 1
ATOM 647 O O . TRP A 1 84 ? 35.383 -2.134 -51.087 1.00 61.56 84 TRP A O 1
ATOM 657 N N . TRP A 1 85 ? 36.205 -0.729 -49.489 1.00 64.56 85 TRP A N 1
ATOM 658 C CA . TRP A 1 85 ? 37.191 -0.015 -50.302 1.00 64.56 85 TRP A CA 1
ATOM 659 C C . TRP A 1 85 ? 38.284 -0.958 -50.833 1.00 64.56 85 TRP A C 1
ATOM 661 O O . TRP A 1 85 ? 38.572 -0.953 -52.022 1.00 64.56 85 TRP A O 1
ATOM 671 N N . LEU A 1 86 ? 38.822 -1.846 -49.988 1.00 59.69 86 LEU A N 1
ATOM 672 C CA . LEU A 1 86 ? 39.853 -2.822 -50.380 1.00 59.69 86 LEU A CA 1
ATOM 673 C C . LEU A 1 86 ? 39.322 -3.984 -51.242 1.00 59.69 86 LEU A C 1
ATOM 675 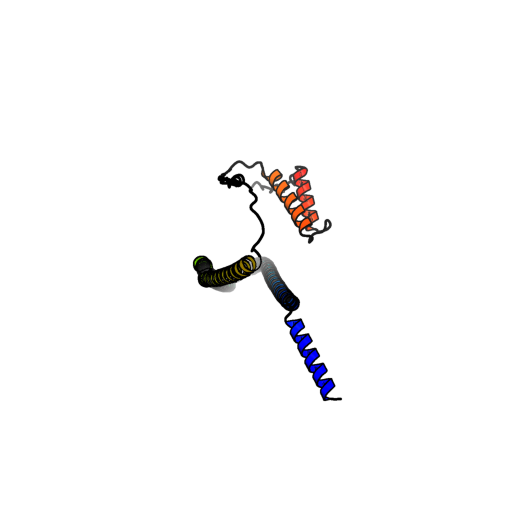O O . LEU A 1 86 ? 40.051 -4.530 -52.058 1.00 59.69 86 LEU A O 1
ATOM 679 N N . CYS A 1 87 ? 38.052 -4.364 -51.093 1.00 50.16 87 CYS A N 1
ATOM 680 C CA . CYS A 1 87 ? 37.449 -5.508 -51.786 1.00 50.16 87 CYS A CA 1
ATOM 681 C C . CYS A 1 87 ? 36.600 -5.096 -52.997 1.00 50.16 87 CYS A C 1
ATOM 683 O O . CYS A 1 87 ? 35.751 -5.876 -53.436 1.00 50.16 87 CYS A O 1
ATOM 685 N N . ALA A 1 88 ? 36.713 -3.863 -53.502 1.00 52.69 88 ALA A N 1
ATOM 686 C CA . ALA A 1 88 ? 35.933 -3.364 -54.645 1.00 52.69 88 ALA A CA 1
ATOM 687 C C . ALA A 1 88 ? 36.061 -4.222 -55.931 1.00 52.69 88 ALA A C 1
ATOM 689 O O . ALA A 1 88 ? 35.294 -4.009 -56.860 1.00 52.69 88 ALA A O 1
ATOM 690 N N . GLY A 1 89 ? 36.933 -5.239 -55.951 1.00 54.00 89 GLY A N 1
ATOM 691 C CA . GLY A 1 89 ? 37.042 -6.233 -57.024 1.00 54.00 89 GLY A CA 1
ATOM 692 C C . GLY A 1 89 ? 36.080 -7.436 -56.980 1.00 54.00 89 GLY A C 1
ATOM 693 O O . GLY A 1 89 ? 35.883 -8.049 -58.019 1.00 54.00 89 GLY A O 1
ATOM 694 N N . ASP A 1 90 ? 35.432 -7.774 -55.854 1.00 60.91 90 ASP A N 1
ATOM 695 C CA . ASP A 1 90 ? 34.635 -9.020 -55.735 1.00 60.91 90 ASP A CA 1
ATOM 696 C C . ASP A 1 90 ? 33.137 -8.763 -55.464 1.00 60.91 90 ASP A C 1
ATOM 698 O O . ASP A 1 90 ? 32.623 -8.910 -54.349 1.00 60.91 90 ASP A O 1
ATOM 702 N N . GLY A 1 91 ? 32.401 -8.352 -56.500 1.00 60.28 91 GLY A N 1
ATOM 703 C CA . GLY A 1 91 ? 30.986 -7.952 -56.407 1.00 60.28 91 GLY A CA 1
ATOM 704 C C . GLY A 1 91 ? 29.996 -9.075 -56.049 1.00 60.28 91 GLY A C 1
ATOM 705 O O . GLY A 1 91 ? 28.986 -8.824 -55.389 1.00 60.28 91 GLY A O 1
ATOM 706 N N . ALA A 1 92 ? 30.279 -10.329 -56.411 1.00 62.72 92 ALA A N 1
ATOM 707 C CA . ALA A 1 92 ? 29.307 -11.421 -56.278 1.00 62.72 92 ALA A CA 1
ATOM 708 C C . ALA A 1 92 ? 29.134 -11.927 -54.831 1.00 62.72 92 ALA A C 1
ATOM 710 O O . ALA A 1 92 ? 28.012 -12.147 -54.370 1.00 62.72 92 ALA A O 1
ATOM 711 N N . ARG A 1 93 ? 30.229 -12.063 -54.068 1.00 67.06 93 ARG A N 1
ATOM 712 C CA . ARG A 1 93 ? 30.166 -12.511 -52.660 1.00 67.06 93 ARG A CA 1
ATOM 713 C C . ARG A 1 93 ? 29.556 -11.441 -51.744 1.00 67.06 93 ARG A C 1
ATOM 715 O O . ARG A 1 93 ? 28.885 -11.773 -50.768 1.00 67.06 93 ARG A O 1
ATOM 722 N N . LYS A 1 94 ? 29.726 -10.160 -52.094 1.00 67.00 94 LYS A N 1
ATOM 723 C CA . LYS A 1 94 ? 29.167 -9.012 -51.360 1.00 67.00 94 LYS A CA 1
ATOM 724 C C . LYS A 1 94 ? 27.640 -8.963 -51.423 1.00 67.00 94 LYS A C 1
ATOM 726 O O . LYS A 1 94 ? 27.007 -8.742 -50.393 1.00 67.00 94 LYS A O 1
ATOM 731 N N . ASN A 1 95 ? 27.048 -9.230 -52.587 1.00 75.94 95 ASN A N 1
ATOM 732 C CA . ASN A 1 95 ? 25.590 -9.223 -52.736 1.00 75.94 95 ASN A CA 1
ATOM 733 C C . ASN A 1 95 ? 24.914 -10.316 -51.897 1.00 75.94 95 ASN A C 1
ATOM 735 O O . ASN A 1 95 ? 23.921 -10.035 -51.231 1.00 75.94 95 ASN A O 1
ATOM 739 N N . ARG A 1 96 ? 25.491 -11.525 -51.830 1.00 79.00 96 ARG A N 1
ATOM 740 C CA . ARG A 1 96 ? 24.967 -12.593 -50.960 1.00 79.00 96 ARG A CA 1
ATOM 741 C C . ARG A 1 96 ? 24.999 -12.193 -49.480 1.00 79.00 96 ARG A C 1
ATOM 743 O O . ARG A 1 96 ? 23.993 -12.325 -48.792 1.00 79.00 96 ARG A O 1
ATOM 750 N N . ALA A 1 97 ? 26.111 -11.630 -49.005 1.00 77.44 97 ALA A N 1
ATOM 751 C CA . ALA A 1 97 ? 26.229 -11.194 -47.612 1.00 77.44 97 ALA A CA 1
ATOM 752 C C . ALA A 1 97 ? 25.266 -10.043 -47.251 1.00 77.44 97 ALA A C 1
ATOM 754 O O . ALA A 1 97 ? 24.797 -9.965 -46.115 1.00 77.44 97 ALA A O 1
ATOM 755 N N . LEU A 1 98 ? 24.961 -9.146 -48.195 1.00 77.88 98 LEU A N 1
ATOM 756 C CA . LEU A 1 98 ? 23.980 -8.075 -47.991 1.00 77.88 98 LEU A CA 1
ATOM 757 C C . LEU A 1 98 ? 22.547 -8.611 -47.926 1.00 77.88 98 LEU A C 1
ATOM 759 O O . LEU A 1 98 ? 21.789 -8.173 -47.061 1.00 77.88 98 LEU A O 1
ATOM 763 N N . LEU A 1 99 ? 22.199 -9.584 -48.773 1.00 83.31 99 LEU A N 1
ATOM 764 C CA . LEU A 1 99 ? 20.895 -10.251 -48.732 1.00 83.31 99 LEU A CA 1
ATOM 765 C C . LEU A 1 99 ? 20.693 -10.995 -47.408 1.00 83.31 99 LEU A C 1
ATOM 767 O O . LEU A 1 99 ? 19.702 -10.754 -46.723 1.00 83.31 99 LEU A O 1
ATOM 771 N N . GLU A 1 100 ? 21.677 -11.787 -46.970 1.00 86.62 100 GLU A N 1
ATOM 772 C CA . GLU A 1 100 ? 21.610 -12.494 -45.683 1.00 86.62 100 GLU A CA 1
ATOM 773 C C . GLU A 1 100 ? 21.476 -11.530 -44.491 1.00 86.62 100 GLU A C 1
ATOM 775 O O . GLU A 1 100 ? 20.748 -11.801 -43.534 1.00 86.62 100 GLU A O 1
ATOM 780 N N . ARG A 1 101 ? 22.151 -10.371 -44.528 1.00 82.19 101 ARG A N 1
ATOM 781 C CA . ARG A 1 101 ? 21.973 -9.328 -43.501 1.00 82.19 101 ARG A CA 1
ATOM 782 C C . ARG A 1 101 ? 20.578 -8.713 -43.556 1.00 82.19 101 ARG A C 1
ATOM 784 O O . ARG A 1 101 ? 19.978 -8.517 -42.501 1.00 82.19 101 ARG A O 1
ATOM 791 N N . GLY A 1 102 ? 20.057 -8.441 -44.751 1.00 81.88 102 GLY A N 1
ATOM 792 C CA . GLY A 1 102 ? 18.698 -7.936 -44.946 1.00 81.88 102 GLY A CA 1
ATOM 793 C C . GLY A 1 102 ? 17.647 -8.879 -44.361 1.00 81.88 102 GLY A C 1
ATOM 794 O O . GLY A 1 102 ? 16.769 -8.444 -43.616 1.00 81.88 102 GLY A O 1
ATOM 795 N N . GLU A 1 103 ? 17.791 -10.181 -44.604 1.00 89.38 103 GLU A N 1
ATOM 796 C CA . GLU A 1 103 ? 16.904 -11.212 -44.061 1.00 89.38 103 GLU A CA 1
ATOM 797 C C . GLU A 1 103 ? 16.975 -11.300 -42.533 1.00 89.38 103 GLU A C 1
ATOM 799 O O . GLU A 1 103 ? 15.933 -11.333 -41.870 1.00 89.38 103 GLU A O 1
ATOM 804 N N . ARG A 1 104 ? 18.184 -11.264 -41.952 1.00 87.00 104 ARG A N 1
ATOM 805 C CA . ARG A 1 104 ? 18.370 -11.259 -40.489 1.00 87.00 104 ARG A CA 1
ATOM 806 C C . ARG A 1 104 ? 17.780 -10.005 -39.845 1.00 87.00 104 ARG A C 1
ATOM 808 O O . ARG A 1 104 ? 17.102 -10.115 -38.826 1.00 87.00 104 ARG A O 1
ATOM 815 N N . CYS A 1 105 ? 17.965 -8.830 -40.448 1.00 85.25 105 CYS A N 1
ATOM 816 C CA . CYS A 1 105 ? 17.352 -7.586 -39.977 1.00 85.25 105 CYS A CA 1
ATOM 817 C C . CYS A 1 105 ? 15.820 -7.641 -40.060 1.00 85.25 105 CYS A C 1
ATOM 819 O O . CYS A 1 105 ? 15.140 -7.282 -39.097 1.00 85.25 105 CYS A O 1
ATOM 821 N N . ALA A 1 106 ? 15.261 -8.142 -41.165 1.00 84.62 106 ALA A N 1
ATOM 822 C CA . ALA A 1 106 ? 13.817 -8.311 -41.310 1.00 84.62 106 ALA A CA 1
ATOM 823 C C . ALA A 1 106 ? 13.253 -9.310 -40.285 1.00 84.62 106 ALA A C 1
ATOM 825 O O . ALA A 1 106 ? 12.193 -9.072 -39.703 1.00 84.62 106 ALA A O 1
ATOM 826 N N . HIS A 1 107 ? 13.968 -10.408 -40.023 1.00 89.12 107 HIS A N 1
ATOM 827 C CA . HIS A 1 107 ? 13.599 -11.384 -39.000 1.00 89.12 107 HIS A CA 1
ATOM 828 C C . HIS A 1 107 ? 13.631 -10.776 -37.591 1.00 89.12 107 HIS A C 1
ATOM 830 O O . HIS A 1 107 ? 12.639 -10.876 -36.867 1.00 89.12 107 H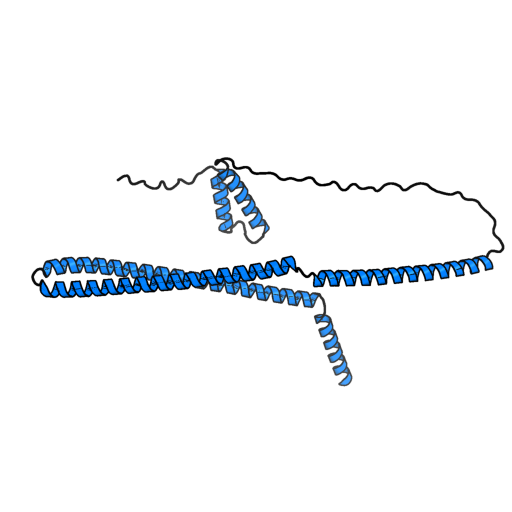IS A O 1
ATOM 836 N N . ALA A 1 108 ? 14.708 -10.072 -37.232 1.00 86.19 108 ALA A N 1
ATOM 837 C CA . ALA A 1 108 ? 14.826 -9.388 -35.946 1.00 86.19 108 ALA A CA 1
ATOM 838 C C . ALA A 1 108 ? 13.705 -8.355 -35.741 1.00 86.19 108 ALA A C 1
ATOM 840 O O . ALA A 1 108 ? 13.100 -8.301 -34.672 1.00 86.19 108 ALA A O 1
ATOM 841 N N . HIS A 1 109 ? 13.353 -7.588 -36.778 1.00 83.38 109 HIS A N 1
ATOM 842 C CA . HIS A 1 109 ? 12.264 -6.608 -36.712 1.00 83.38 109 HIS A CA 1
ATOM 843 C C . HIS A 1 109 ? 10.889 -7.261 -36.530 1.00 83.38 109 HIS A C 1
ATOM 845 O O . HIS A 1 109 ? 10.061 -6.763 -35.763 1.00 83.38 109 HIS A O 1
ATOM 851 N N . ARG A 1 110 ? 10.637 -8.397 -37.198 1.00 89.44 110 ARG A N 1
ATOM 852 C CA . ARG A 1 110 ? 9.416 -9.196 -36.986 1.00 89.44 110 ARG A CA 1
ATOM 853 C C . ARG A 1 110 ? 9.328 -9.698 -35.546 1.00 89.44 110 ARG A C 1
ATOM 855 O O . ARG A 1 110 ? 8.277 -9.546 -34.924 1.00 89.44 110 ARG A O 1
ATOM 862 N N . LEU A 1 111 ? 10.427 -10.222 -35.005 1.00 93.75 111 LEU A N 1
ATOM 863 C CA . LEU A 1 111 ? 10.490 -10.727 -33.635 1.00 93.75 111 LEU A CA 1
ATOM 864 C C . LEU A 1 111 ? 10.309 -9.600 -32.607 1.00 93.75 111 LEU A C 1
ATOM 866 O O . LEU A 1 111 ? 9.496 -9.729 -31.694 1.00 93.75 111 LEU A O 1
ATOM 870 N N . ALA A 1 112 ? 10.958 -8.450 -32.803 1.00 85.19 112 ALA A N 1
ATOM 871 C CA . ALA A 1 112 ? 10.789 -7.276 -31.946 1.00 85.19 112 ALA A CA 1
ATOM 872 C C . ALA A 1 112 ? 9.335 -6.769 -31.931 1.00 85.19 112 ALA A C 1
ATOM 874 O O . ALA A 1 112 ? 8.788 -6.468 -30.867 1.00 85.19 112 ALA A O 1
ATOM 875 N N . ARG A 1 113 ? 8.667 -6.725 -33.094 1.00 90.50 113 ARG A N 1
ATOM 876 C CA . ARG A 1 113 ? 7.237 -6.376 -33.183 1.00 90.50 113 ARG A CA 1
ATOM 877 C C . ARG A 1 113 ? 6.347 -7.401 -32.482 1.00 90.50 113 ARG A C 1
ATOM 879 O O . ARG A 1 113 ? 5.397 -7.002 -31.812 1.00 90.50 113 ARG A O 1
ATOM 886 N N . ALA A 1 114 ? 6.643 -8.693 -32.612 1.00 89.31 114 ALA A N 1
ATOM 887 C CA . ALA A 1 114 ? 5.899 -9.750 -31.930 1.00 89.31 114 ALA A CA 1
ATOM 888 C C . ALA A 1 114 ? 6.037 -9.643 -30.401 1.00 89.31 114 ALA A C 1
ATOM 890 O O . ALA A 1 114 ? 5.026 -9.637 -29.698 1.00 89.31 114 ALA A O 1
ATOM 891 N N . LEU A 1 115 ? 7.260 -9.451 -29.894 1.00 90.06 115 LEU A N 1
ATOM 892 C CA . LEU A 1 115 ? 7.517 -9.244 -28.466 1.00 90.06 115 LEU A CA 1
ATOM 893 C C . LEU A 1 115 ? 6.819 -7.990 -27.934 1.00 90.06 115 LEU A C 1
ATOM 895 O O . LEU A 1 115 ? 6.217 -8.034 -26.863 1.00 90.06 115 LEU A O 1
ATOM 899 N N . ARG A 1 116 ? 6.841 -6.884 -28.689 1.00 88.81 116 ARG A N 1
ATOM 900 C CA . ARG A 1 116 ? 6.131 -5.655 -28.312 1.00 88.81 116 ARG A CA 1
ATOM 901 C C . ARG A 1 116 ? 4.625 -5.887 -28.184 1.00 88.81 116 ARG A C 1
ATOM 903 O O . ARG A 1 116 ? 4.060 -5.543 -27.152 1.00 88.81 116 ARG A O 1
ATOM 910 N N . ARG A 1 117 ? 3.999 -6.542 -29.168 1.00 93.81 117 ARG A N 1
ATOM 911 C CA . ARG A 1 117 ? 2.570 -6.901 -29.103 1.00 93.81 117 ARG A CA 1
ATOM 912 C C . ARG A 1 117 ? 2.266 -7.821 -27.922 1.00 93.81 117 ARG A C 1
ATOM 914 O O . ARG A 1 117 ? 1.235 -7.660 -27.283 1.00 93.81 117 ARG A O 1
ATOM 921 N N . SER A 1 118 ? 3.149 -8.773 -27.615 1.00 92.75 118 SER A N 1
ATOM 922 C CA . SER A 1 118 ? 2.990 -9.648 -26.447 1.00 92.75 118 SER A CA 1
ATOM 923 C C . SER A 1 118 ? 3.045 -8.860 -25.136 1.00 92.75 118 SER A C 1
ATOM 925 O O . SER A 1 118 ? 2.208 -9.073 -24.265 1.00 92.75 118 SER A O 1
ATOM 927 N N . ARG A 1 119 ? 3.985 -7.915 -25.004 1.00 90.50 119 ARG A N 1
ATOM 928 C CA . ARG A 1 119 ? 4.086 -7.031 -23.831 1.00 90.50 119 ARG A CA 1
ATOM 929 C C . ARG A 1 119 ? 2.866 -6.124 -23.689 1.00 90.50 119 ARG A C 1
ATOM 931 O O . ARG A 1 119 ? 2.349 -5.989 -22.589 1.00 90.50 119 ARG A O 1
ATOM 938 N N . GLU A 1 120 ? 2.388 -5.546 -24.789 1.00 87.50 120 GLU A N 1
ATOM 939 C CA . GLU A 1 120 ? 1.174 -4.718 -24.805 1.00 87.50 120 GLU A CA 1
ATOM 940 C C . GLU A 1 120 ? -0.069 -5.531 -24.403 1.00 87.50 120 GLU A C 1
ATOM 942 O O . GLU A 1 120 ? -0.871 -5.047 -23.609 1.00 87.50 120 GLU A O 1
ATOM 947 N N . LYS A 1 121 ? -0.194 -6.789 -24.855 1.00 94.44 121 LYS A N 1
ATOM 948 C CA . LYS A 1 121 ? -1.267 -7.704 -24.423 1.00 94.44 121 LYS A CA 1
ATOM 949 C C . LYS A 1 121 ? -1.210 -8.015 -22.925 1.00 94.44 121 LYS A C 1
ATOM 951 O O . LYS A 1 121 ? -2.234 -7.914 -22.261 1.00 94.44 121 LYS A O 1
ATOM 956 N N . ILE A 1 122 ? -0.033 -8.356 -22.394 1.00 89.94 122 ILE A N 1
ATOM 957 C CA . ILE A 1 122 ? 0.147 -8.652 -20.959 1.00 89.94 122 ILE A CA 1
ATOM 958 C C . ILE A 1 122 ? -0.158 -7.409 -20.115 1.00 89.94 122 ILE A C 1
ATOM 960 O O . ILE A 1 122 ? -0.892 -7.494 -19.137 1.00 89.94 122 ILE A O 1
ATOM 964 N N . ALA A 1 123 ? 0.343 -6.239 -20.520 1.00 87.62 123 ALA A N 1
ATOM 965 C CA . ALA A 1 123 ? 0.061 -4.983 -19.830 1.00 87.62 123 ALA A CA 1
ATOM 966 C C . ALA A 1 123 ? -1.432 -4.613 -19.881 1.00 87.62 123 ALA A C 1
ATOM 968 O O . ALA A 1 123 ? -1.969 -4.109 -18.898 1.00 87.62 123 ALA A O 1
ATOM 969 N N . GLY A 1 124 ? -2.109 -4.869 -21.005 1.00 91.44 124 GLY A N 1
ATOM 970 C CA . GLY A 1 124 ? -3.555 -4.691 -21.133 1.00 91.44 124 GLY A CA 1
ATOM 971 C C . GLY A 1 124 ? -4.346 -5.617 -20.208 1.00 91.44 124 GLY A C 1
ATOM 972 O O . GLY A 1 124 ? -5.242 -5.146 -19.515 1.00 91.44 124 GLY A O 1
ATOM 973 N N . ALA A 1 125 ? -3.974 -6.900 -20.140 1.00 92.06 125 ALA A N 1
ATOM 974 C CA . ALA A 1 125 ? -4.595 -7.872 -19.241 1.00 92.06 125 ALA A CA 1
ATOM 975 C C . ALA A 1 125 ? -4.414 -7.488 -17.763 1.00 92.06 125 ALA A C 1
ATOM 977 O O . ALA A 1 125 ? -5.392 -7.451 -17.026 1.00 92.06 125 ALA A O 1
ATOM 978 N N . ALA A 1 126 ? -3.202 -7.091 -17.359 1.00 88.06 126 ALA A N 1
ATOM 979 C CA . ALA A 1 126 ? -2.930 -6.638 -15.993 1.00 88.06 126 ALA A CA 1
ATOM 980 C C . ALA A 1 126 ? -3.742 -5.385 -15.615 1.00 88.06 126 ALA A C 1
ATOM 982 O O . ALA A 1 126 ? -4.234 -5.272 -14.497 1.00 88.06 126 ALA A O 1
ATOM 983 N N . ARG A 1 127 ? -3.923 -4.436 -16.547 1.00 92.88 127 ARG A N 1
ATOM 984 C CA . ARG A 1 127 ? -4.790 -3.265 -16.318 1.00 92.88 127 ARG A CA 1
ATOM 985 C C . ARG A 1 127 ? -6.257 -3.657 -16.162 1.00 92.88 127 ARG A C 1
ATOM 987 O O . ARG A 1 127 ? -6.924 -3.106 -15.297 1.00 92.88 127 ARG A O 1
ATOM 994 N N . ALA A 1 128 ? -6.748 -4.586 -16.982 1.00 95.69 128 ALA A N 1
ATOM 995 C CA . ALA A 1 128 ? -8.122 -5.072 -16.886 1.00 95.69 128 ALA A CA 1
ATOM 996 C C . ALA A 1 128 ? -8.378 -5.807 -15.559 1.00 95.69 128 ALA A C 1
ATOM 998 O O . ALA A 1 128 ? -9.421 -5.610 -14.948 1.00 95.69 128 ALA A O 1
ATOM 999 N N . GLU A 1 129 ? -7.412 -6.596 -15.084 1.00 94.88 129 GLU A N 1
ATOM 1000 C CA . GLU A 1 129 ? -7.480 -7.274 -13.785 1.00 94.88 129 GLU A CA 1
ATOM 1001 C C . GLU A 1 129 ? -7.503 -6.276 -12.618 1.00 94.88 129 GLU A C 1
ATOM 1003 O O . GLU A 1 129 ? -8.347 -6.388 -11.732 1.00 94.88 129 GLU A O 1
ATOM 1008 N N . LEU A 1 130 ? -6.647 -5.247 -12.648 1.00 93.00 130 LEU A N 1
ATOM 1009 C CA . LEU A 1 130 ? -6.667 -4.182 -11.640 1.00 93.00 130 LEU A CA 1
ATOM 1010 C C . LEU A 1 130 ? -7.996 -3.419 -11.622 1.00 93.00 130 LEU A C 1
ATOM 1012 O O . LEU A 1 130 ? -8.498 -3.108 -10.546 1.00 93.00 130 LEU A O 1
ATOM 1016 N N . GLU A 1 131 ? -8.575 -3.130 -12.789 1.00 95.25 131 GLU A N 1
ATOM 1017 C CA . GLU A 1 131 ? -9.880 -2.468 -12.864 1.00 95.25 131 GLU A CA 1
ATOM 1018 C C . GLU A 1 131 ? -11.002 -3.384 -12.352 1.00 95.25 131 GLU A C 1
ATOM 1020 O O . GLU A 1 131 ? -11.867 -2.930 -11.610 1.00 95.25 131 GLU A O 1
ATOM 1025 N N . SER A 1 132 ? -10.948 -4.686 -12.652 1.00 96.12 132 SER A N 1
ATOM 1026 C CA . SER A 1 132 ? -11.876 -5.676 -12.090 1.00 96.12 132 SER A CA 1
ATOM 1027 C C . SER A 1 132 ? -11.810 -5.699 -10.563 1.00 96.12 132 SER A C 1
ATOM 1029 O O . SER A 1 132 ? -12.837 -5.578 -9.900 1.00 96.12 132 SER A O 1
ATOM 1031 N N . LEU A 1 133 ? -10.602 -5.773 -9.994 1.00 95.62 133 LEU A N 1
ATOM 1032 C CA . LEU A 1 133 ? -10.395 -5.741 -8.544 1.00 95.62 133 LEU A CA 1
ATOM 1033 C C . LEU A 1 133 ? -10.868 -4.422 -7.926 1.00 95.62 133 LEU A C 1
ATOM 1035 O O . LEU A 1 133 ? -11.442 -4.419 -6.839 1.00 95.62 133 LEU A O 1
ATOM 1039 N N . ARG A 1 134 ? -10.662 -3.299 -8.620 1.00 94.19 134 ARG A N 1
ATOM 1040 C CA . ARG A 1 134 ? -11.148 -1.988 -8.184 1.00 94.19 134 ARG A CA 1
ATOM 1041 C C . ARG A 1 134 ? -12.673 -1.946 -8.133 1.00 94.19 134 ARG A C 1
ATOM 1043 O O . ARG A 1 134 ? -13.226 -1.457 -7.152 1.00 94.19 134 ARG A O 1
ATOM 1050 N N . VAL A 1 135 ? -13.348 -2.463 -9.158 1.00 92.44 135 VAL A N 1
ATOM 1051 C CA . VAL A 1 135 ? -14.814 -2.546 -9.196 1.00 92.44 135 VAL A CA 1
ATOM 1052 C C . VAL A 1 135 ? -15.333 -3.482 -8.105 1.00 92.44 135 VAL A C 1
ATOM 1054 O O . VAL A 1 135 ? -16.282 -3.127 -7.411 1.00 92.44 135 VAL A O 1
ATOM 1057 N N . GLU A 1 136 ? -14.698 -4.636 -7.888 1.00 92.56 136 GLU A N 1
ATOM 1058 C CA . GLU A 1 136 ? -15.052 -5.543 -6.788 1.00 92.56 136 GLU A CA 1
ATOM 1059 C C . GLU A 1 136 ? -14.879 -4.889 -5.416 1.00 92.56 136 GLU A C 1
ATOM 1061 O O . GLU A 1 136 ? -15.735 -5.046 -4.545 1.00 92.56 136 GLU A O 1
ATOM 1066 N N . TYR A 1 137 ? -13.790 -4.146 -5.216 1.00 91.56 137 TYR A N 1
ATOM 1067 C CA . TYR A 1 137 ? -13.548 -3.414 -3.980 1.00 91.56 137 TYR A CA 1
ATOM 1068 C C . TYR A 1 137 ? -14.607 -2.336 -3.755 1.00 91.56 137 TYR A C 1
ATOM 1070 O O . TYR A 1 137 ? -15.205 -2.305 -2.686 1.00 91.56 137 TYR A O 1
ATOM 1078 N N . LEU A 1 138 ? -14.919 -1.533 -4.776 1.00 85.69 138 LEU A N 1
ATOM 1079 C CA . LEU A 1 138 ? -15.993 -0.540 -4.707 1.00 85.69 138 LEU A CA 1
ATOM 1080 C C . LEU A 1 138 ? -17.352 -1.187 -4.427 1.00 85.69 138 LEU A C 1
ATOM 1082 O O . LEU A 1 138 ? -18.122 -0.663 -3.632 1.00 85.69 138 LEU A O 1
ATOM 1086 N N . ALA A 1 139 ? -17.650 -2.339 -5.032 1.00 84.25 139 ALA A N 1
ATOM 1087 C CA . ALA A 1 139 ? -18.883 -3.072 -4.764 1.00 84.25 139 ALA A CA 1
ATOM 1088 C C . ALA A 1 139 ? -18.937 -3.590 -3.317 1.00 84.25 139 ALA A C 1
ATOM 1090 O O . ALA A 1 139 ? -19.991 -3.548 -2.683 1.00 84.25 139 ALA A O 1
ATOM 1091 N N . ARG A 1 140 ? -17.803 -4.048 -2.767 1.00 81.50 140 ARG A N 1
ATOM 1092 C CA . ARG A 1 140 ? -17.696 -4.431 -1.353 1.00 81.50 140 ARG A CA 1
ATOM 1093 C C . ARG A 1 140 ? -17.854 -3.221 -0.443 1.00 81.50 140 ARG A C 1
ATOM 1095 O O . ARG A 1 140 ? -18.670 -3.285 0.465 1.00 81.50 140 ARG A O 1
ATOM 1102 N N . GLU A 1 141 ? -17.140 -2.128 -0.691 1.00 77.56 141 GLU A N 1
ATOM 1103 C CA . GLU A 1 141 ? -17.261 -0.889 0.084 1.00 77.56 141 GLU A CA 1
ATOM 1104 C C . GLU A 1 141 ? -18.683 -0.345 0.057 1.00 77.56 141 GLU A C 1
ATOM 1106 O O . GLU A 1 141 ? -19.234 -0.061 1.108 1.00 77.56 141 GLU A O 1
ATOM 1111 N N . GLN A 1 142 ? -19.323 -0.260 -1.110 1.00 69.81 142 GLN A N 1
ATOM 1112 C CA . GLN A 1 142 ? -20.713 0.188 -1.203 1.00 69.81 142 GLN A CA 1
ATOM 1113 C C . GLN A 1 142 ? -21.658 -0.733 -0.435 1.00 69.81 142 GLN A C 1
ATOM 1115 O O . GLN A 1 142 ? -22.600 -0.245 0.181 1.00 69.81 142 GLN A O 1
ATOM 1120 N N . ARG A 1 143 ? -21.389 -2.042 -0.402 1.00 66.44 143 ARG A N 1
ATOM 1121 C CA . ARG A 1 143 ? -22.126 -2.974 0.453 1.00 66.44 143 ARG A CA 1
ATOM 1122 C C . ARG A 1 143 ? -21.876 -2.694 1.936 1.00 66.44 143 ARG A C 1
ATOM 1124 O O . ARG A 1 143 ? -22.835 -2.615 2.683 1.00 66.44 143 ARG A O 1
ATOM 1131 N N . PHE A 1 144 ? -20.639 -2.449 2.362 1.00 58.72 144 PHE A N 1
ATOM 1132 C CA . PHE A 1 144 ? -20.333 -2.067 3.749 1.00 58.72 144 PHE A CA 1
ATOM 1133 C C . PHE A 1 144 ? -20.859 -0.676 4.136 1.00 58.72 144 PHE A C 1
ATOM 1135 O O . PHE A 1 144 ? -21.162 -0.446 5.299 1.00 58.72 144 PHE A O 1
ATOM 1142 N N . VAL A 1 145 ? -21.008 0.250 3.188 1.00 63.28 145 VAL A N 1
ATOM 1143 C CA . VAL A 1 145 ? -21.533 1.603 3.430 1.00 63.28 145 VAL A CA 1
ATOM 1144 C C . VAL A 1 145 ? -23.069 1.621 3.425 1.00 63.28 145 VAL A C 1
ATOM 1146 O O . VAL A 1 145 ? -23.667 2.366 4.196 1.00 63.28 145 VAL A O 1
ATOM 1149 N N . LEU A 1 146 ? -23.728 0.794 2.601 1.00 54.44 146 LEU A N 1
ATOM 1150 C CA . LEU A 1 146 ? -25.199 0.709 2.521 1.00 54.44 146 LEU A CA 1
ATOM 1151 C C . LEU A 1 146 ? -25.815 -0.311 3.497 1.00 54.44 146 LEU A C 1
ATOM 1153 O O . LEU A 1 146 ? -26.946 -0.105 3.953 1.00 54.44 146 LEU A O 1
ATOM 1157 N N . ASP A 1 147 ? -25.081 -1.374 3.839 1.00 49.94 147 ASP A N 1
ATOM 1158 C CA . ASP A 1 147 ? -25.463 -2.373 4.847 1.00 49.94 147 ASP A CA 1
ATOM 1159 C C . ASP A 1 147 ? -24.718 -2.205 6.175 1.00 49.94 147 ASP A C 1
ATOM 1161 O O . ASP A 1 147 ? -24.940 -3.043 7.049 1.00 49.94 147 ASP A O 1
ATOM 1165 N N . GLY A 1 148 ? -23.885 -1.160 6.332 1.00 54.66 148 GLY A N 1
ATOM 1166 C CA . GLY A 1 148 ? -23.083 -0.884 7.535 1.00 54.66 148 GLY A CA 1
ATOM 1167 C C . GLY A 1 148 ? -23.839 -1.294 8.784 1.00 54.66 148 GLY A C 1
ATOM 1168 O O . GLY A 1 148 ? -24.934 -0.779 9.007 1.00 54.66 148 GLY A O 1
ATOM 1169 N N . ASP A 1 149 ? -23.318 -2.327 9.452 1.00 65.81 149 ASP A N 1
ATOM 1170 C CA . ASP A 1 149 ? -24.092 -3.413 10.055 1.00 65.81 149 ASP A CA 1
ATOM 1171 C C . ASP A 1 149 ? -25.473 -3.001 10.576 1.00 65.81 149 ASP A C 1
ATOM 1173 O O . ASP A 1 149 ? -25.721 -2.781 11.761 1.00 65.81 149 ASP A O 1
ATOM 1177 N N . ARG A 1 150 ? -26.449 -2.953 9.663 1.00 73.31 150 ARG A N 1
ATOM 1178 C CA . ARG A 1 150 ? -27.855 -2.732 10.026 1.00 73.31 150 ARG A CA 1
ATOM 1179 C C . ARG A 1 150 ? -28.370 -3.861 10.920 1.00 73.31 150 ARG A C 1
ATOM 1181 O O . ARG A 1 150 ? -29.430 -3.723 11.528 1.00 73.31 150 ARG A O 1
ATOM 1188 N N . GLY A 1 151 ? -27.671 -4.997 10.934 1.00 77.88 151 GLY A N 1
ATOM 1189 C CA . GLY A 1 151 ? -27.809 -6.053 11.933 1.00 77.88 151 GLY A CA 1
ATOM 1190 C C . GLY A 1 151 ? -27.364 -5.568 13.309 1.00 77.88 151 GLY A C 1
ATOM 1191 O O . GLY A 1 151 ? -28.218 -5.420 14.175 1.00 77.88 151 GLY A O 1
ATOM 1192 N N . GLU A 1 152 ? -26.089 -5.205 13.469 1.00 79.62 152 GLU A N 1
ATOM 1193 C CA . GLU A 1 152 ? -25.538 -4.702 14.738 1.00 79.62 152 GLU A CA 1
ATOM 1194 C C . GLU A 1 152 ? -26.321 -3.503 15.285 1.00 79.62 152 GLU A C 1
ATOM 1196 O O . GLU A 1 152 ? -26.633 -3.467 16.468 1.00 79.62 152 GLU A O 1
ATOM 1201 N N . LEU A 1 153 ? -26.753 -2.557 14.443 1.00 80.50 153 LEU A N 1
ATOM 1202 C CA . LEU A 1 153 ? -27.598 -1.443 14.895 1.00 80.50 153 LEU A CA 1
ATOM 1203 C C . LEU A 1 153 ? -28.979 -1.897 15.392 1.00 80.50 153 LEU A C 1
ATOM 1205 O O . LEU A 1 153 ? -29.525 -1.297 16.319 1.00 80.50 153 LEU A O 1
ATOM 1209 N N . ARG A 1 154 ? -29.569 -2.937 14.789 1.00 87.62 154 ARG A N 1
ATOM 1210 C CA . ARG A 1 154 ? -30.832 -3.522 15.269 1.00 87.62 154 ARG A CA 1
ATOM 1211 C C . ARG A 1 154 ? -30.630 -4.304 16.561 1.00 87.62 154 ARG A C 1
ATOM 1213 O O . ARG A 1 154 ? -31.512 -4.258 17.415 1.00 87.62 154 ARG A O 1
ATOM 1220 N N . ASP A 1 155 ? -29.496 -4.972 16.712 1.00 91.12 155 ASP A N 1
ATOM 1221 C CA . ASP A 1 155 ? -29.174 -5.747 17.905 1.00 91.12 155 ASP A CA 1
ATOM 1222 C C . ASP A 1 155 ? -28.824 -4.831 19.084 1.00 91.12 155 ASP A C 1
ATOM 1224 O O . ASP A 1 155 ? -29.454 -4.953 20.128 1.00 91.12 155 ASP A O 1
ATOM 1228 N N . ILE A 1 156 ? -27.993 -3.802 18.885 1.00 89.19 156 ILE A N 1
ATOM 1229 C CA . ILE A 1 156 ? -27.737 -2.742 19.879 1.00 89.19 156 ILE A CA 1
ATOM 1230 C C . ILE A 1 156 ? -29.045 -2.057 20.286 1.00 89.19 156 ILE A C 1
ATOM 1232 O O . ILE A 1 156 ? -29.276 -1.788 21.464 1.00 89.19 156 ILE A O 1
ATOM 1236 N N . LYS A 1 157 ? -29.937 -1.772 19.328 1.00 94.75 157 LYS A N 1
ATOM 1237 C CA . LYS A 1 157 ? -31.245 -1.188 19.646 1.00 94.75 157 LYS A CA 1
ATOM 1238 C C . LYS A 1 157 ? -32.079 -2.119 20.531 1.00 94.75 157 LYS A C 1
ATOM 1240 O O . LYS A 1 157 ? -32.697 -1.640 21.477 1.00 94.75 157 LYS A O 1
ATOM 1245 N N . ARG A 1 158 ? -32.088 -3.421 20.239 1.00 96.88 158 ARG A N 1
ATOM 1246 C CA . ARG A 1 158 ? -32.803 -4.428 21.034 1.00 96.88 158 ARG A CA 1
ATOM 1247 C C . ARG A 1 158 ? -32.222 -4.541 22.441 1.00 96.88 158 ARG A C 1
ATOM 1249 O O . ARG A 1 158 ? -3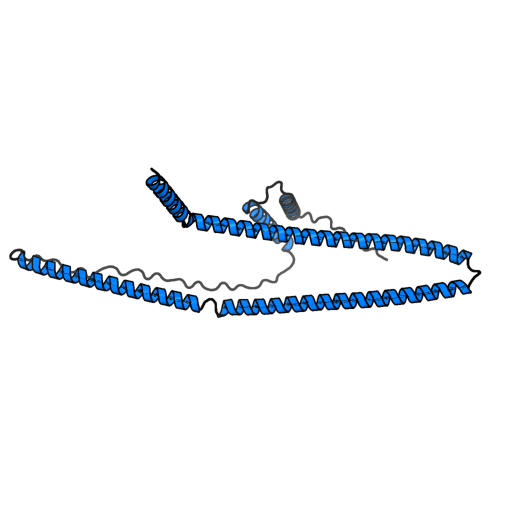2.979 -4.491 23.401 1.00 96.88 158 ARG A O 1
ATOM 1256 N N . GLU A 1 159 ? -30.898 -4.589 22.566 1.00 96.81 159 GLU A N 1
ATOM 1257 C CA . GLU A 1 159 ? -30.208 -4.593 23.860 1.00 96.81 159 GLU A CA 1
ATOM 1258 C C . GLU A 1 159 ? -30.535 -3.333 24.677 1.00 96.81 159 GLU A C 1
ATOM 1260 O O . GLU A 1 159 ? -30.826 -3.416 25.869 1.00 96.81 159 GLU A O 1
ATOM 1265 N N . LEU A 1 160 ? -30.572 -2.155 24.045 1.00 95.88 160 LEU A N 1
ATOM 1266 C CA . LEU A 1 160 ? -30.976 -0.913 24.712 1.00 95.88 160 LEU A CA 1
ATOM 1267 C C . LEU A 1 160 ? -32.448 -0.923 25.149 1.00 95.88 160 LEU A C 1
ATOM 1269 O O . LEU A 1 160 ? -32.769 -0.388 26.211 1.00 95.88 160 LEU A O 1
ATOM 1273 N N . GLU A 1 161 ? -33.350 -1.502 24.355 1.00 97.25 161 GLU A N 1
ATOM 1274 C CA . GLU A 1 161 ? -34.760 -1.676 24.730 1.00 97.25 161 GLU A CA 1
ATOM 1275 C C . GLU A 1 161 ? -34.911 -2.653 25.908 1.00 97.25 161 GLU A C 1
ATOM 1277 O O . GLU A 1 161 ? -35.643 -2.360 26.854 1.00 97.25 161 GLU A O 1
ATOM 1282 N N . GLU A 1 162 ? -34.165 -3.759 25.915 1.00 96.94 162 GLU A N 1
ATOM 1283 C CA . GLU A 1 162 ? -34.128 -4.719 27.024 1.00 96.94 162 GLU A CA 1
ATOM 1284 C C . GLU A 1 162 ? -33.612 -4.073 28.316 1.00 96.94 162 GLU A C 1
ATOM 1286 O O . GLU A 1 162 ? -34.248 -4.191 29.366 1.00 96.94 162 GLU A O 1
ATOM 1291 N N . LEU A 1 163 ? -32.516 -3.312 28.246 1.00 96.31 163 LEU A N 1
ATOM 1292 C CA . LEU A 1 163 ? -31.978 -2.585 29.400 1.00 96.31 163 LEU A CA 1
ATOM 1293 C C . LEU A 1 163 ? -32.959 -1.533 29.930 1.00 96.31 163 LEU A C 1
ATOM 1295 O O . LEU A 1 163 ? -33.116 -1.394 31.145 1.00 96.31 163 LEU A O 1
ATOM 1299 N N . ARG A 1 164 ? -33.675 -0.826 29.046 1.00 95.50 164 ARG A N 1
ATOM 1300 C CA . ARG A 1 164 ? -34.740 0.103 29.457 1.00 95.50 164 ARG A CA 1
ATOM 1301 C C . ARG A 1 164 ? -35.882 -0.620 30.161 1.00 95.50 164 ARG A C 1
ATOM 1303 O O . ARG A 1 164 ? -36.362 -0.124 31.176 1.00 95.50 164 ARG A O 1
ATOM 1310 N N . HIS A 1 165 ? -36.299 -1.786 29.671 1.00 94.50 165 HIS A N 1
ATOM 1311 C CA . HIS A 1 165 ? -37.333 -2.578 30.334 1.00 94.50 165 HIS A CA 1
ATOM 1312 C C . HIS A 1 165 ? -36.905 -3.036 31.729 1.00 94.50 165 HIS A C 1
ATOM 1314 O O . HIS A 1 165 ? -37.699 -2.941 32.663 1.00 94.50 165 HIS A O 1
ATOM 1320 N N . VAL A 1 166 ? -35.654 -3.467 31.894 1.00 95.38 166 VAL A N 1
ATOM 1321 C CA . VAL A 1 166 ? -35.116 -3.831 33.212 1.00 95.38 166 VAL A CA 1
ATOM 1322 C C . VAL A 1 166 ? -35.082 -2.621 34.153 1.00 95.38 166 VAL A C 1
ATOM 1324 O O . VAL A 1 166 ? -35.517 -2.757 35.296 1.00 95.38 166 VAL A O 1
ATOM 1327 N N . SER A 1 167 ? -34.657 -1.442 33.678 1.00 94.06 167 SER A N 1
ATOM 1328 C CA . SER A 1 167 ? -34.663 -0.199 34.475 1.00 94.06 167 SER A CA 1
ATOM 1329 C C . SER A 1 167 ? -36.073 0.161 34.945 1.00 94.06 167 SER A C 1
ATOM 1331 O O . SER A 1 167 ? -36.290 0.390 36.130 1.00 94.06 167 SER A O 1
ATOM 1333 N N . ILE A 1 168 ? -37.064 0.107 34.047 1.00 94.50 168 ILE A N 1
ATOM 1334 C CA . ILE A 1 168 ? -38.467 0.403 34.381 1.00 94.50 168 ILE A CA 1
ATOM 1335 C C . ILE A 1 168 ? -39.006 -0.576 35.435 1.00 94.50 168 ILE A C 1
ATOM 1337 O O . ILE A 1 168 ? -39.730 -0.175 36.346 1.00 94.50 168 ILE A O 1
ATOM 1341 N N . ILE A 1 169 ? -38.664 -1.864 35.334 1.00 93.50 169 ILE A N 1
ATOM 1342 C CA . ILE A 1 169 ? -39.087 -2.875 36.314 1.00 93.50 169 ILE A CA 1
ATOM 1343 C C . ILE A 1 169 ? -38.432 -2.623 37.679 1.00 93.50 169 ILE A C 1
ATOM 1345 O O . ILE A 1 169 ? -39.103 -2.760 38.703 1.00 93.50 169 ILE A O 1
ATOM 1349 N N . GLN A 1 170 ? -37.150 -2.245 37.708 1.00 91.00 170 GLN A N 1
ATOM 1350 C CA . GLN A 1 170 ? -36.449 -1.896 38.947 1.00 91.00 170 GLN A CA 1
ATOM 1351 C C . GLN A 1 170 ? -37.068 -0.664 39.610 1.00 91.00 170 GLN A C 1
ATOM 1353 O O . GLN A 1 170 ? -37.434 -0.735 40.781 1.00 91.00 170 GLN A O 1
ATOM 1358 N N . GLU A 1 171 ? -37.291 0.410 38.852 1.00 93.44 171 GLU A N 1
ATOM 1359 C CA . GLU A 1 171 ? -37.931 1.637 39.341 1.00 93.44 171 GLU A CA 1
ATOM 1360 C C . GLU A 1 171 ? -39.344 1.367 39.883 1.00 93.44 171 GLU A C 1
ATOM 1362 O O . GLU A 1 171 ? -39.708 1.843 40.960 1.00 93.44 171 GLU A O 1
ATOM 1367 N N . ALA A 1 172 ? -40.140 0.545 39.190 1.00 92.06 172 ALA A N 1
ATOM 1368 C CA . ALA A 1 172 ? -41.464 0.144 39.664 1.00 92.06 172 ALA A CA 1
ATOM 1369 C C . ALA A 1 172 ? -41.396 -0.693 40.956 1.00 92.06 172 ALA A C 1
ATOM 1371 O O . ALA A 1 172 ? -42.226 -0.517 41.851 1.00 92.06 172 ALA A O 1
ATOM 1372 N N . GLY A 1 173 ? -40.408 -1.586 41.072 1.00 92.50 173 GLY A N 1
ATOM 1373 C CA . GLY A 1 173 ? -40.167 -2.378 42.279 1.00 92.50 173 GLY A CA 1
ATOM 1374 C C . GLY A 1 173 ? -39.759 -1.517 43.476 1.00 92.50 173 GLY A C 1
ATOM 1375 O O . GLY A 1 173 ? -40.285 -1.698 44.576 1.00 92.50 173 GLY A O 1
ATOM 1376 N N . GLU A 1 174 ? -38.880 -0.541 43.258 1.00 93.06 174 GLU A N 1
ATOM 1377 C CA . GLU A 1 174 ? -38.475 0.436 44.270 1.00 93.06 174 GLU A CA 1
ATOM 1378 C C . GLU A 1 174 ? -39.649 1.316 44.706 1.00 93.06 174 GLU A C 1
ATOM 1380 O O . GLU A 1 174 ? -39.861 1.497 45.905 1.00 93.06 174 GLU A O 1
ATOM 1385 N N . ALA A 1 175 ? -40.468 1.796 43.766 1.00 92.75 175 ALA A N 1
ATOM 1386 C CA . ALA A 1 175 ? -41.663 2.578 44.072 1.00 92.75 175 ALA A CA 1
ATOM 1387 C C . ALA A 1 175 ? -42.678 1.784 44.918 1.00 92.75 175 ALA A C 1
ATOM 1389 O O . ALA A 1 175 ? -43.226 2.309 45.889 1.00 92.75 175 ALA A O 1
ATOM 1390 N N . LEU A 1 176 ? -42.895 0.502 44.604 1.00 93.31 176 LEU A N 1
ATOM 1391 C CA . LEU A 1 176 ? -43.738 -0.400 45.400 1.00 93.31 176 LEU A CA 1
ATOM 1392 C C . LEU A 1 176 ? -43.175 -0.624 46.810 1.00 93.31 176 LEU A C 1
ATOM 1394 O O . LEU A 1 176 ? -43.928 -0.580 47.786 1.00 93.31 176 LEU A O 1
ATOM 1398 N N . ALA A 1 177 ? -41.861 -0.826 46.935 1.00 91.56 177 ALA A N 1
ATOM 1399 C CA . ALA A 1 177 ? -41.201 -0.976 48.230 1.00 91.56 177 ALA A CA 1
ATOM 1400 C C . ALA A 1 177 ? -41.309 0.304 49.079 1.00 91.56 177 ALA A C 1
ATOM 1402 O O . ALA A 1 177 ? -41.620 0.233 50.270 1.00 91.56 177 ALA A O 1
ATOM 1403 N N . GLN A 1 178 ? -41.121 1.475 48.464 1.00 92.75 178 GLN A N 1
ATOM 1404 C CA . GLN A 1 178 ? -41.295 2.774 49.116 1.00 92.75 178 GLN A CA 1
ATOM 1405 C C . GLN A 1 178 ? -42.746 2.989 49.564 1.00 92.75 178 GLN A C 1
ATOM 1407 O O . GLN A 1 178 ? -42.978 3.397 50.703 1.00 92.75 178 GLN A O 1
ATOM 1412 N N . ALA A 1 179 ? -43.731 2.662 48.722 1.00 92.44 179 ALA A N 1
ATOM 1413 C CA . ALA A 1 179 ? -45.146 2.763 49.075 1.00 92.44 179 ALA A CA 1
ATOM 1414 C C . ALA A 1 179 ? -45.511 1.858 50.267 1.00 92.44 179 ALA A C 1
ATOM 1416 O O . ALA A 1 179 ? -46.199 2.296 51.191 1.00 92.44 179 ALA A O 1
ATOM 1417 N N . ALA A 1 180 ? -44.996 0.624 50.302 1.00 92.00 180 ALA A N 1
ATOM 1418 C CA . ALA A 1 180 ? -45.201 -0.293 51.423 1.00 92.00 180 ALA A CA 1
ATOM 1419 C C . ALA A 1 180 ? -44.582 0.238 52.730 1.00 92.00 180 ALA A C 1
ATOM 1421 O O . ALA A 1 180 ? -45.228 0.206 53.781 1.00 92.00 180 ALA A O 1
ATOM 1422 N N . GLN A 1 181 ? -43.363 0.786 52.672 1.00 90.69 181 GLN A N 1
ATOM 1423 C CA . GLN A 1 181 ? -42.718 1.416 53.830 1.00 90.69 181 GLN A CA 1
ATOM 1424 C C . GLN A 1 181 ? -43.500 2.633 54.336 1.00 90.69 181 GLN A C 1
ATOM 1426 O O . GLN A 1 181 ? -43.681 2.786 55.546 1.00 90.69 181 GLN A O 1
ATOM 1431 N N . GLN A 1 182 ? -44.003 3.481 53.433 1.00 90.06 182 GLN A N 1
ATOM 1432 C CA . GLN A 1 182 ? -44.842 4.623 53.800 1.00 90.06 182 GLN A CA 1
ATOM 1433 C C . GLN A 1 182 ? -46.133 4.171 54.484 1.00 90.06 182 GLN A C 1
ATOM 1435 O O . GLN A 1 182 ? -46.512 4.735 55.511 1.00 90.06 182 GLN A O 1
ATOM 1440 N N . GLN A 1 183 ? -46.784 3.123 53.976 1.00 89.31 183 GLN A N 1
ATOM 1441 C CA . GLN A 1 183 ? -47.995 2.580 54.588 1.00 89.31 183 GLN A CA 1
ATOM 1442 C C . GLN A 1 183 ? -47.719 2.022 55.994 1.00 89.31 183 GLN A C 1
ATOM 1444 O O . GLN A 1 183 ? -48.504 2.235 56.918 1.00 89.31 183 GLN A O 1
ATOM 1449 N N . GLN A 1 184 ? -46.568 1.377 56.193 1.00 87.50 184 GLN A N 1
ATOM 1450 C CA . GLN A 1 184 ? -46.154 0.866 57.498 1.00 87.50 184 GLN A CA 1
ATOM 1451 C C . GLN A 1 184 ? -45.811 1.998 58.483 1.00 87.50 184 GLN A C 1
ATOM 1453 O O . GLN A 1 184 ? -46.211 1.941 59.646 1.00 87.50 184 GLN A O 1
ATOM 1458 N N . GLN A 1 185 ? -45.155 3.069 58.023 1.00 87.44 185 GLN A N 1
ATOM 1459 C CA . GLN A 1 185 ? -44.944 4.277 58.830 1.00 87.44 185 GLN A CA 1
ATOM 1460 C C . GLN A 1 185 ? -46.258 4.971 59.189 1.00 87.44 185 GLN A C 1
ATOM 1462 O O . GLN A 1 185 ? -46.391 5.457 60.308 1.00 87.44 185 GLN A O 1
ATOM 1467 N N . GLN A 1 186 ? -47.240 5.012 58.285 1.00 86.44 186 GLN A N 1
ATOM 1468 C CA . GLN A 1 186 ? -48.566 5.557 58.588 1.00 86.44 186 GLN A CA 1
ATOM 1469 C C . GLN A 1 186 ? -49.280 4.731 59.662 1.00 86.44 186 GLN A C 1
ATOM 1471 O O . GLN A 1 186 ? -49.860 5.310 60.575 1.00 86.44 186 GLN A O 1
ATOM 1476 N N . GLN A 1 187 ? -49.178 3.398 59.621 1.00 85.31 187 GLN A N 1
ATOM 1477 C CA . GLN A 1 187 ? -49.714 2.530 60.677 1.00 85.31 187 GLN A CA 1
ATOM 1478 C C . GLN A 1 187 ? -48.992 2.737 62.017 1.00 85.31 187 GLN A C 1
ATOM 1480 O O . GLN A 1 187 ? -49.643 2.814 63.057 1.00 85.31 187 GLN A O 1
ATOM 1485 N N . GLN A 1 188 ? -47.665 2.896 62.007 1.00 83.69 188 GLN A N 1
ATOM 1486 C CA . GLN A 1 188 ? -46.892 3.201 63.217 1.00 83.69 188 GLN A CA 1
ATOM 1487 C C . GLN A 1 188 ? -47.200 4.601 63.763 1.00 83.69 188 GLN A C 1
ATOM 1489 O O . GLN A 1 188 ? -47.326 4.763 64.972 1.00 83.69 188 GLN A O 1
ATOM 1494 N N . ARG A 1 189 ? -47.383 5.608 62.900 1.00 77.62 189 ARG A N 1
ATOM 1495 C CA . ARG A 1 189 ? -47.821 6.956 63.296 1.00 77.62 189 ARG A CA 1
ATOM 1496 C C . ARG A 1 189 ? -49.247 6.958 63.834 1.00 77.62 189 ARG A C 1
ATOM 1498 O O . ARG A 1 189 ? -49.494 7.635 64.820 1.00 77.62 189 ARG A O 1
ATOM 1505 N N . ALA A 1 190 ? -50.162 6.187 63.251 1.00 69.12 190 ALA A N 1
ATOM 1506 C CA . ALA A 1 190 ? -51.512 6.022 63.788 1.00 69.12 190 ALA A CA 1
ATOM 1507 C C . ALA A 1 190 ? -51.504 5.317 65.158 1.00 69.12 190 ALA A C 1
ATOM 1509 O O . ALA A 1 190 ? -52.314 5.647 66.018 1.00 69.12 190 ALA A O 1
ATOM 1510 N N . ALA A 1 191 ? -50.566 4.390 65.388 1.00 64.94 191 ALA A N 1
ATOM 1511 C CA . ALA A 1 191 ? -50.395 3.717 66.676 1.00 64.94 191 ALA A CA 1
ATOM 1512 C C . ALA A 1 191 ? -49.660 4.572 67.733 1.00 64.94 191 ALA A C 1
ATOM 1514 O O . ALA A 1 191 ? -49.938 4.436 68.921 1.00 64.94 191 ALA A O 1
ATOM 1515 N N . ALA A 1 192 ? -48.733 5.446 67.323 1.00 58.44 192 ALA A N 1
ATOM 1516 C CA . ALA A 1 192 ? -47.931 6.290 68.218 1.00 58.44 192 ALA A CA 1
ATOM 1517 C C . ALA A 1 192 ? -48.500 7.710 68.424 1.00 58.44 192 ALA A C 1
ATOM 1519 O O . ALA A 1 192 ? -48.130 8.392 69.375 1.00 58.44 192 ALA A O 1
ATOM 1520 N N . GLY A 1 193 ? -49.385 8.172 67.541 1.00 46.78 193 GLY A N 1
ATOM 1521 C CA . GLY A 1 193 ? -49.831 9.561 67.435 1.00 46.78 193 GLY A CA 1
ATOM 1522 C C . GLY A 1 193 ? -51.275 9.774 67.869 1.00 46.78 193 GLY A C 1
ATOM 1523 O O . GLY A 1 193 ? -52.089 10.261 67.094 1.00 46.78 193 GLY A O 1
ATOM 1524 N N . GLY A 1 194 ? -51.575 9.440 69.121 1.00 47.84 194 GLY A N 1
ATOM 1525 C CA . GLY A 1 194 ? -52.746 9.928 69.845 1.00 47.84 194 GLY A CA 1
ATOM 1526 C C . GLY A 1 194 ? -52.410 11.107 70.762 1.00 47.84 194 GLY A C 1
ATOM 1527 O O . GLY A 1 194 ? -52.879 11.102 71.887 1.00 47.84 194 GLY A O 1
ATOM 1528 N N . ALA A 1 195 ? -51.546 12.043 70.349 1.00 45.47 195 ALA A N 1
ATOM 1529 C CA . ALA A 1 195 ? -51.356 13.368 70.965 1.00 45.47 195 ALA A CA 1
ATOM 1530 C C . ALA A 1 195 ? -50.201 14.112 70.273 1.00 45.47 195 ALA A C 1
ATOM 1532 O O . ALA A 1 195 ? -49.045 13.827 70.560 1.00 45.47 195 ALA A O 1
ATOM 1533 N N . ALA A 1 196 ? -50.501 15.051 69.375 1.00 42.78 196 ALA A N 1
ATOM 1534 C CA . ALA A 1 196 ? -49.705 16.267 69.165 1.00 42.78 196 ALA A CA 1
ATOM 1535 C C . ALA A 1 196 ? -50.381 17.142 68.102 1.00 42.78 196 ALA A C 1
ATOM 1537 O O . ALA A 1 196 ? -50.401 16.828 66.916 1.00 42.78 196 ALA A O 1
ATOM 1538 N N . GLU A 1 197 ? -50.986 18.193 68.638 1.00 40.75 197 GLU A N 1
ATOM 1539 C CA . GLU A 1 197 ? -51.359 19.496 68.100 1.00 40.75 197 GLU A CA 1
ATOM 1540 C C . GLU A 1 197 ? -51.035 19.880 66.651 1.00 40.75 197 GLU A C 1
ATOM 1542 O O . GLU A 1 197 ? -49.949 19.698 66.104 1.00 40.75 197 GLU A O 1
ATOM 1547 N N . ALA A 1 198 ? -52.035 20.581 66.117 1.00 46.16 198 ALA A N 1
ATOM 1548 C CA . ALA A 1 198 ? -51.966 21.537 65.036 1.00 46.16 198 ALA A CA 1
ATOM 1549 C C . ALA A 1 198 ? -50.788 22.512 65.171 1.00 46.16 198 ALA A C 1
ATOM 1551 O O . ALA A 1 198 ? -50.631 23.167 66.198 1.00 46.16 198 ALA A O 1
ATOM 1552 N N . SER A 1 199 ? -50.063 22.726 64.075 1.00 44.75 199 SER A N 1
ATOM 1553 C CA . SER A 1 199 ? -49.557 24.059 63.773 1.00 44.75 199 SER A CA 1
ATOM 1554 C C . SER A 1 199 ? -49.374 24.239 62.273 1.00 44.75 199 SER A C 1
ATOM 1556 O O . SER A 1 199 ? -48.992 23.326 61.544 1.00 44.75 199 SER A O 1
ATOM 1558 N N . SER A 1 200 ? -49.762 25.429 61.846 1.00 51.12 200 SER A N 1
ATOM 1559 C CA . SER A 1 200 ? -49.780 25.972 60.497 1.00 51.12 200 SER A CA 1
ATOM 1560 C C . SER A 1 200 ? -48.409 25.991 59.835 1.00 51.12 200 SER A C 1
ATOM 1562 O O . SER A 1 200 ? -47.458 26.403 60.487 1.00 51.12 200 SER A O 1
ATOM 1564 N N . GLU A 1 201 ? -48.343 25.751 58.524 1.00 40.72 201 GLU A N 1
ATOM 1565 C CA . GLU A 1 201 ? -47.425 26.498 57.657 1.00 40.72 201 GLU A CA 1
ATOM 1566 C C . GLU A 1 201 ? -47.838 26.416 56.177 1.00 40.72 201 GLU A C 1
ATOM 1568 O O . GLU A 1 201 ? -48.458 25.458 55.721 1.00 40.72 201 GLU A O 1
ATOM 1573 N N . ALA A 1 202 ? -47.591 27.527 55.488 1.00 46.44 202 ALA A N 1
ATOM 1574 C CA . ALA A 1 202 ? -48.175 27.985 54.231 1.00 46.44 202 ALA A CA 1
ATOM 1575 C C . ALA A 1 202 ? -47.576 27.320 52.962 1.00 46.44 202 ALA A C 1
ATOM 1577 O O . ALA A 1 202 ? -46.545 26.655 53.049 1.00 46.44 202 ALA A O 1
ATOM 1578 N N . PRO A 1 203 ? -48.176 27.508 51.764 1.00 57.97 203 PRO A N 1
ATOM 1579 C CA . PRO A 1 203 ? -47.723 26.855 50.535 1.00 57.97 203 PRO A CA 1
ATOM 1580 C C . PRO A 1 203 ? -46.672 27.696 49.775 1.00 57.97 203 PRO A C 1
ATOM 1582 O O . PRO A 1 203 ? -46.918 28.882 49.545 1.00 57.97 203 PRO A O 1
ATOM 1585 N N . PRO A 1 204 ? -45.556 27.113 49.289 1.00 52.03 204 PRO A N 1
ATOM 1586 C CA . PRO A 1 204 ? -44.663 27.775 48.344 1.00 52.03 204 PRO A CA 1
ATOM 1587 C C . PRO A 1 204 ? -44.945 27.281 46.918 1.00 52.03 204 PRO A C 1
ATOM 1589 O O . PRO A 1 204 ? -44.531 26.195 46.519 1.00 52.03 204 PRO A O 1
ATOM 1592 N N . TRP A 1 205 ? -45.670 28.084 46.142 1.00 67.19 205 TRP A N 1
ATOM 1593 C CA . TRP A 1 205 ? -45.947 27.851 44.720 1.00 67.19 205 TRP A CA 1
ATOM 1594 C C . TRP A 1 205 ? -45.001 28.620 43.785 1.00 67.19 205 TRP A C 1
ATOM 1596 O O . TRP A 1 205 ? -45.335 28.816 42.623 1.00 67.19 205 TRP A O 1
ATOM 1606 N N . GLU A 1 206 ? -43.816 29.050 44.224 1.00 47.06 206 GLU A N 1
ATOM 1607 C CA . GLU A 1 206 ? -42.995 29.940 43.401 1.00 47.06 206 GLU A CA 1
ATOM 1608 C C . GLU A 1 206 ? -41.517 29.548 43.315 1.00 47.06 206 GLU A C 1
ATOM 1610 O O . GLU A 1 206 ? -40.857 29.313 44.322 1.00 47.06 206 GLU A O 1
ATOM 1615 N N . GLN A 1 207 ? -41.030 29.613 42.070 1.00 50.94 207 GLN A N 1
ATOM 1616 C CA . GLN A 1 207 ? -39.637 29.721 41.625 1.00 50.94 207 GLN A CA 1
ATOM 1617 C C . GLN A 1 207 ? -38.911 28.402 41.338 1.00 50.94 207 GLN A C 1
ATOM 1619 O O . GLN A 1 207 ? -38.265 27.821 42.200 1.00 50.94 207 GLN A O 1
ATOM 1624 N N . LEU A 1 208 ? -38.954 27.991 40.063 1.00 45.62 208 LEU A N 1
ATOM 1625 C CA . LEU A 1 208 ? -37.758 27.862 39.211 1.00 45.62 208 LEU A CA 1
ATOM 1626 C C . LEU A 1 208 ? -38.173 27.635 37.744 1.00 45.62 208 LEU A C 1
ATOM 1628 O O . LEU A 1 208 ? -38.178 26.531 37.207 1.00 45.62 208 LEU A O 1
ATOM 1632 N N . SER A 1 209 ? -38.518 28.740 37.089 1.00 54.34 209 SER A N 1
ATOM 1633 C CA . SER A 1 209 ? -38.501 28.905 35.638 1.00 54.34 209 SER A CA 1
ATOM 1634 C C . SER A 1 209 ? -37.171 29.557 35.246 1.00 54.34 209 SER A C 1
ATOM 1636 O O . SER A 1 209 ? -36.998 30.729 35.565 1.00 54.34 209 SER A O 1
ATOM 1638 N N . ALA A 1 210 ? -36.249 28.833 34.596 1.00 49.97 210 ALA A N 1
ATOM 1639 C CA . ALA A 1 210 ? -35.234 29.375 33.668 1.00 49.97 210 ALA A CA 1
ATOM 1640 C C . ALA A 1 210 ? -34.154 28.329 33.332 1.00 49.97 210 ALA A C 1
ATOM 1642 O O . ALA A 1 210 ? -33.166 28.211 34.048 1.00 49.97 210 ALA A O 1
ATOM 1643 N N . ALA A 1 211 ? -34.311 27.615 32.214 1.00 44.34 211 ALA A N 1
ATOM 1644 C CA . ALA A 1 211 ? -33.189 27.040 31.458 1.00 44.34 211 ALA A CA 1
ATOM 1645 C C . ALA A 1 211 ? -33.647 26.633 30.043 1.00 44.34 211 ALA A C 1
ATOM 1647 O O . ALA A 1 211 ? -33.535 25.480 29.640 1.00 44.34 211 ALA A O 1
ATOM 1648 N N . ALA A 1 212 ? -34.196 27.583 29.282 1.00 44.66 212 ALA A N 1
ATOM 1649 C CA . ALA A 1 212 ? -34.307 27.449 27.832 1.00 44.66 212 ALA A CA 1
ATOM 1650 C C . ALA A 1 212 ? -33.001 27.973 27.216 1.00 44.66 212 ALA A C 1
ATOM 1652 O O . ALA A 1 212 ? -32.880 29.152 26.889 1.00 44.66 212 ALA A O 1
ATOM 1653 N N . GLY A 1 213 ? -31.987 27.108 27.151 1.00 42.34 213 GLY A N 1
ATOM 1654 C CA . GLY A 1 213 ? -30.764 27.363 26.396 1.00 42.34 213 GLY A CA 1
ATOM 1655 C C . GLY A 1 213 ? -31.042 27.166 24.910 1.00 42.34 213 GLY A C 1
ATOM 1656 O O . GLY A 1 213 ? -31.270 26.040 24.472 1.00 42.34 213 GLY A O 1
ATOM 1657 N N . GLY A 1 214 ? -31.064 28.268 24.161 1.00 45.31 214 GLY A N 1
ATOM 1658 C CA . GLY A 1 214 ? -31.132 28.262 22.705 1.00 45.31 214 GLY A CA 1
ATOM 1659 C C . GLY A 1 214 ? -29.878 27.624 22.113 1.00 45.31 214 GLY A C 1
ATOM 1660 O O . GLY A 1 214 ? -28.764 28.056 22.405 1.00 45.31 214 GLY A O 1
ATOM 1661 N N . TYR A 1 215 ? -30.075 26.594 21.295 1.00 44.03 215 TYR A N 1
ATOM 1662 C CA . TYR A 1 215 ? -29.057 26.132 20.365 1.00 44.03 215 TYR A CA 1
ATOM 1663 C C . TYR A 1 215 ? -29.103 27.034 19.135 1.00 44.03 215 TYR A C 1
ATOM 1665 O O . TYR A 1 215 ? -30.114 27.122 18.442 1.00 44.03 215 TYR A O 1
ATOM 1673 N N . ASP A 1 216 ? -28.000 27.747 18.960 1.00 45.88 216 ASP A N 1
ATOM 1674 C CA . ASP A 1 216 ? -27.640 28.570 17.818 1.00 45.88 216 ASP A CA 1
ATOM 1675 C C . ASP A 1 216 ? -27.461 27.667 16.585 1.00 45.88 216 ASP A C 1
ATOM 1677 O O . ASP A 1 216 ? -26.590 26.793 16.551 1.00 45.88 216 ASP A O 1
ATOM 1681 N N . ASP A 1 217 ? -28.345 27.840 15.600 1.00 44.44 217 ASP A N 1
ATOM 1682 C CA . ASP A 1 217 ? -28.253 27.242 14.268 1.00 44.44 217 ASP A CA 1
ATOM 1683 C C . ASP A 1 217 ? -27.072 27.891 13.531 1.00 44.44 217 ASP A C 1
ATOM 1685 O O . ASP A 1 217 ? -27.190 28.957 12.920 1.00 44.44 217 ASP A O 1
ATOM 1689 N N . GLY A 1 218 ? -25.912 27.239 13.621 1.00 51.19 218 GLY A N 1
ATOM 1690 C CA . GLY A 1 218 ? -24.693 27.600 12.908 1.00 51.19 218 GLY A CA 1
ATOM 1691 C C . GLY A 1 218 ? -24.913 27.587 11.397 1.00 51.19 218 GLY A C 1
ATOM 1692 O O . GLY A 1 218 ? -24.858 26.544 10.743 1.00 51.19 218 GLY A O 1
ATOM 1693 N N . GLN A 1 219 ? -25.159 28.784 10.869 1.00 45.53 219 GLN A N 1
ATOM 1694 C CA . GLN A 1 219 ? -25.288 29.102 9.457 1.00 45.53 219 GLN A CA 1
ATOM 1695 C C . GLN A 1 219 ? -24.047 28.715 8.649 1.00 45.53 219 GLN A C 1
ATOM 1697 O O . GLN A 1 219 ? -22.906 28.769 9.107 1.00 45.53 219 GLN A O 1
ATOM 1702 N N . GLY A 1 220 ? -24.331 28.369 7.394 1.00 50.75 220 GLY A N 1
ATOM 1703 C CA . GLY A 1 220 ? -23.386 27.992 6.359 1.00 50.75 220 GLY A CA 1
ATOM 1704 C C . GLY A 1 220 ? -22.223 28.962 6.156 1.00 50.75 220 GLY A C 1
ATOM 1705 O O . GLY A 1 220 ? -22.374 30.181 6.161 1.00 50.75 220 GLY A O 1
ATOM 1706 N N . GLY A 1 221 ? -21.074 28.362 5.864 1.00 43.88 221 GLY A N 1
ATOM 1707 C CA . GLY A 1 221 ? -19.915 29.007 5.263 1.00 43.88 221 GLY A CA 1
ATOM 1708 C C . GLY A 1 221 ? -19.516 28.260 3.998 1.00 43.88 221 GLY A C 1
ATOM 1709 O O . GLY A 1 221 ? -18.456 27.645 3.951 1.00 43.88 221 GLY A O 1
ATOM 1710 N N . ASP A 1 222 ? -20.402 28.276 3.001 1.00 48.06 222 ASP A N 1
ATOM 1711 C CA . ASP A 1 222 ? -20.041 28.044 1.605 1.00 48.06 222 ASP A CA 1
ATOM 1712 C C . ASP A 1 222 ? -19.320 29.296 1.082 1.00 48.06 222 ASP A C 1
ATOM 1714 O O . ASP A 1 222 ? -19.838 30.412 1.133 1.00 48.06 222 ASP A O 1
ATOM 1718 N N . SER A 1 223 ? -18.079 29.120 0.650 1.00 52.53 223 SER A N 1
ATOM 1719 C CA . SER A 1 223 ? -17.260 30.096 -0.075 1.00 52.53 223 SER A CA 1
ATOM 1720 C C . SER A 1 223 ? -16.164 29.262 -0.744 1.00 52.53 223 SER A C 1
ATOM 1722 O O . SER A 1 223 ? -15.258 28.766 -0.082 1.00 52.53 223 SER A O 1
ATOM 1724 N N . GLY A 1 224 ? -16.279 28.910 -2.026 1.00 43.38 224 GLY A N 1
ATOM 1725 C CA . GLY A 1 224 ? -16.218 29.863 -3.133 1.00 43.38 224 GLY A CA 1
ATOM 1726 C C . GLY A 1 224 ? -14.747 30.253 -3.295 1.00 43.38 224 GLY A C 1
ATOM 1727 O O . GLY A 1 224 ? -14.223 31.050 -2.532 1.00 43.38 224 GLY A O 1
ATOM 1728 N N . GLY A 1 225 ? -13.979 29.600 -4.163 1.00 48.94 225 GLY A N 1
ATOM 1729 C CA . GLY A 1 225 ? -14.070 29.864 -5.595 1.00 48.94 225 GLY A CA 1
ATOM 1730 C C . GLY A 1 225 ? -13.272 31.126 -5.926 1.00 48.94 225 GLY A C 1
ATOM 1731 O O . GLY A 1 225 ? -13.851 32.175 -6.169 1.00 48.94 225 GLY A O 1
ATOM 1732 N N . GLY A 1 226 ? -11.940 31.021 -5.905 1.00 40.12 226 GLY A N 1
ATOM 1733 C CA . GLY A 1 226 ? -11.020 32.119 -6.206 1.00 40.12 226 GLY A CA 1
ATOM 1734 C C . GLY A 1 226 ? -9.941 31.679 -7.187 1.00 40.12 226 GLY A C 1
ATOM 1735 O O . GLY A 1 226 ? -8.813 31.398 -6.800 1.00 40.12 226 GLY A O 1
ATOM 1736 N N . SER A 1 227 ? -10.302 31.585 -8.466 1.00 53.34 227 SER A N 1
ATOM 1737 C CA . SER A 1 227 ? -9.340 31.591 -9.566 1.00 53.34 227 SER A CA 1
ATOM 1738 C C . SER A 1 227 ? -8.794 33.011 -9.715 1.00 53.34 227 SER A C 1
ATOM 1740 O O . SER A 1 227 ? -9.553 33.921 -10.034 1.00 53.34 227 SER A O 1
ATOM 1742 N N . GLY A 1 228 ? -7.497 33.210 -9.477 1.00 46.00 228 GLY A N 1
ATOM 1743 C CA . GLY A 1 228 ? -6.886 34.532 -9.588 1.00 46.00 228 GLY A CA 1
ATOM 1744 C C . GLY A 1 228 ? -5.367 34.523 -9.451 1.00 46.00 228 GLY A C 1
ATOM 1745 O O . GLY A 1 228 ? -4.839 34.663 -8.359 1.00 46.00 228 GLY A O 1
ATOM 1746 N N . ASP A 1 229 ? -4.703 34.400 -10.599 1.00 41.88 229 ASP A N 1
ATOM 1747 C CA . ASP A 1 229 ? -3.508 35.173 -10.956 1.00 41.88 229 ASP A CA 1
ATOM 1748 C C . ASP A 1 229 ? -2.185 34.912 -10.196 1.00 41.88 229 ASP A C 1
ATOM 1750 O O . ASP A 1 229 ? -1.789 35.632 -9.287 1.00 41.88 229 ASP A O 1
ATOM 1754 N N . GLY A 1 230 ? -1.475 33.856 -10.617 1.00 53.16 230 GLY A N 1
ATOM 1755 C CA . GLY A 1 230 ? -0.096 33.882 -11.155 1.00 53.16 230 GLY A CA 1
ATOM 1756 C C . GLY A 1 230 ? 1.094 34.509 -10.401 1.00 53.16 230 GLY A C 1
ATOM 1757 O O . GLY A 1 230 ? 2.226 34.275 -10.821 1.00 53.16 230 GLY A O 1
ATOM 1758 N N . GLY A 1 231 ? 0.899 35.268 -9.321 1.00 51.62 231 GLY A N 1
ATOM 1759 C CA . GLY A 1 231 ? 1.948 36.027 -8.622 1.00 51.62 231 GLY A CA 1
ATOM 1760 C C . GLY A 1 231 ? 2.172 35.639 -7.156 1.00 51.62 231 GLY A C 1
ATOM 1761 O O . GLY A 1 231 ? 3.098 36.145 -6.530 1.00 51.62 231 GLY A O 1
ATOM 1762 N N . GLY A 1 232 ? 1.357 34.733 -6.604 1.00 53.38 232 GLY A N 1
ATOM 1763 C CA . GLY A 1 232 ? 1.435 34.284 -5.203 1.00 53.38 232 GLY A CA 1
ATOM 1764 C C . GLY A 1 232 ? 2.383 33.108 -4.927 1.00 53.38 232 GLY A C 1
ATOM 1765 O O . GLY A 1 232 ? 2.565 32.745 -3.765 1.00 53.38 232 GLY A O 1
ATOM 1766 N N . SER A 1 233 ? 3.000 32.521 -5.962 1.00 75.62 233 SER A N 1
ATOM 1767 C CA . SER A 1 233 ? 3.684 31.217 -5.870 1.00 75.62 233 SER A CA 1
ATOM 1768 C C . SER A 1 233 ? 4.755 31.170 -4.779 1.00 75.62 233 SER A C 1
ATOM 1770 O O . SER A 1 233 ? 4.751 30.260 -3.958 1.00 75.62 233 SER A O 1
ATOM 1772 N N . ASP A 1 234 ? 5.641 32.164 -4.715 1.00 86.69 234 ASP A N 1
ATOM 1773 C CA . ASP A 1 234 ? 6.811 32.083 -3.833 1.00 86.69 234 ASP A CA 1
ATOM 1774 C C . ASP A 1 234 ? 6.450 32.341 -2.362 1.00 86.69 234 ASP A C 1
ATOM 1776 O O . ASP A 1 234 ? 7.022 31.731 -1.459 1.00 86.69 234 ASP A O 1
ATOM 1780 N N . ALA A 1 235 ? 5.469 33.213 -2.106 1.00 89.25 235 ALA A N 1
ATOM 1781 C CA . ALA A 1 235 ? 5.005 33.519 -0.754 1.00 89.25 235 ALA A CA 1
ATOM 1782 C C . ALA A 1 235 ? 4.155 32.380 -0.168 1.00 89.25 235 ALA A C 1
ATOM 1784 O O . ALA A 1 235 ? 4.277 32.061 1.018 1.00 89.25 235 ALA A O 1
ATOM 1785 N N . GLU A 1 236 ? 3.315 31.742 -0.986 1.00 90.62 236 GLU A N 1
ATOM 1786 C CA . GLU A 1 236 ? 2.547 30.563 -0.580 1.00 90.62 236 GLU A CA 1
ATOM 1787 C C . GLU A 1 236 ? 3.436 29.324 -0.440 1.00 90.62 236 GLU A C 1
ATOM 1789 O O . GLU A 1 236 ? 3.301 28.585 0.538 1.00 90.62 236 GLU A O 1
ATOM 1794 N N . GLU A 1 237 ? 4.400 29.128 -1.349 1.00 91.31 237 GLU A N 1
ATOM 1795 C CA . GLU A 1 237 ? 5.402 28.064 -1.233 1.00 91.31 237 GLU A CA 1
ATOM 1796 C C . GLU A 1 237 ? 6.238 28.253 0.038 1.00 91.31 237 GLU A C 1
ATOM 1798 O O . GLU A 1 237 ? 6.443 27.292 0.779 1.00 91.31 237 GLU A O 1
ATOM 1803 N N . LEU A 1 238 ? 6.641 29.486 0.367 1.00 95.31 238 LEU A N 1
ATOM 1804 C CA . LEU A 1 238 ? 7.350 29.784 1.611 1.00 95.31 238 LEU A CA 1
ATOM 1805 C C . LEU A 1 238 ? 6.520 29.409 2.847 1.00 95.31 238 LEU A C 1
ATOM 1807 O O . LEU A 1 238 ? 7.042 28.742 3.741 1.00 95.31 238 LEU A O 1
ATOM 1811 N N . LYS A 1 239 ? 5.236 29.796 2.899 1.00 95.38 239 LYS A N 1
ATOM 1812 C CA . LYS A 1 239 ? 4.334 29.425 4.006 1.00 95.38 239 LYS A CA 1
ATOM 1813 C C . LYS A 1 239 ? 4.189 27.908 4.127 1.00 95.38 239 LYS A C 1
ATOM 1815 O O . LYS A 1 239 ? 4.311 27.372 5.225 1.00 95.38 239 LYS A O 1
ATOM 1820 N N . ARG A 1 240 ? 3.999 27.207 3.003 1.00 95.62 240 ARG A N 1
ATOM 1821 C CA . ARG A 1 240 ? 3.890 25.741 2.971 1.00 95.62 240 ARG A CA 1
ATOM 1822 C C . ARG A 1 240 ? 5.168 25.062 3.470 1.00 95.62 240 ARG A C 1
ATOM 1824 O O . ARG A 1 240 ? 5.083 24.120 4.250 1.00 95.62 240 ARG A O 1
ATOM 1831 N N . LEU A 1 241 ? 6.343 25.529 3.042 1.00 96.75 241 LEU A N 1
ATOM 1832 C CA . LEU A 1 241 ? 7.629 24.947 3.440 1.00 96.75 241 LEU A CA 1
ATOM 1833 C C . LEU A 1 241 ? 7.946 25.179 4.921 1.00 96.75 241 LEU A C 1
ATOM 1835 O O . LEU A 1 241 ? 8.537 24.305 5.552 1.00 96.75 241 LEU A O 1
ATOM 1839 N N . VAL A 1 242 ? 7.554 26.329 5.479 1.00 97.19 242 VAL A N 1
ATOM 1840 C CA . VAL A 1 242 ? 7.680 26.594 6.921 1.00 97.19 242 VAL A CA 1
ATOM 1841 C C . VAL A 1 242 ? 6.772 25.658 7.719 1.00 97.19 242 VAL A C 1
ATOM 1843 O O . VAL A 1 242 ? 7.270 25.006 8.631 1.00 97.19 242 VAL A O 1
ATOM 1846 N N . GLY A 1 243 ? 5.504 25.501 7.320 1.00 96.50 243 GLY A N 1
ATOM 1847 C CA . GLY A 1 243 ? 4.585 24.559 7.973 1.00 96.50 243 GLY A CA 1
ATOM 1848 C C . GLY A 1 243 ? 5.093 23.115 7.923 1.00 96.50 243 GLY A C 1
ATOM 1849 O O . GLY A 1 243 ? 5.169 22.449 8.946 1.00 96.50 243 GLY A O 1
ATOM 1850 N N . TRP A 1 244 ? 5.580 22.659 6.763 1.00 97.12 244 TRP A N 1
ATOM 1851 C CA . TRP A 1 244 ? 6.197 21.330 6.646 1.00 97.12 244 TRP A CA 1
ATOM 1852 C C . TRP A 1 244 ? 7.412 21.142 7.555 1.00 97.12 244 TRP A C 1
ATOM 1854 O O . TRP A 1 244 ? 7.612 20.056 8.092 1.00 97.12 244 TRP A O 1
ATOM 1864 N N . ARG A 1 245 ? 8.245 22.173 7.726 1.00 97.50 245 ARG A N 1
ATOM 1865 C CA . ARG A 1 245 ? 9.389 22.112 8.643 1.00 97.50 245 ARG A CA 1
ATOM 1866 C C . ARG A 1 245 ? 8.919 21.931 10.091 1.00 97.50 245 ARG A C 1
ATOM 1868 O O . ARG A 1 245 ? 9.495 21.110 10.798 1.00 97.50 245 ARG A O 1
ATOM 1875 N N . GLU A 1 246 ? 7.897 22.674 10.506 1.00 97.19 246 GLU A N 1
ATOM 1876 C CA . GLU A 1 246 ? 7.313 22.589 11.851 1.00 97.19 246 GLU A CA 1
ATOM 1877 C C . GLU A 1 246 ? 6.659 21.221 12.091 1.00 97.19 246 GLU A C 1
ATOM 1879 O O . GLU A 1 246 ? 6.946 20.589 13.104 1.00 97.19 246 GLU A O 1
ATOM 1884 N N . ASP A 1 247 ? 5.891 20.706 11.126 1.00 96.81 247 ASP A N 1
ATOM 1885 C CA . ASP A 1 247 ? 5.261 19.382 11.205 1.00 96.81 247 ASP A CA 1
ATOM 1886 C C . ASP A 1 247 ? 6.301 18.257 11.346 1.00 96.81 247 ASP A C 1
ATOM 1888 O O . ASP A 1 247 ? 6.132 17.337 12.148 1.00 96.81 247 ASP A O 1
ATOM 1892 N N . LEU A 1 248 ? 7.409 18.334 10.597 1.00 96.50 248 LEU A N 1
ATOM 1893 C CA . LEU A 1 248 ? 8.491 17.344 10.667 1.00 96.50 248 LEU A CA 1
ATOM 1894 C C . LEU A 1 248 ? 9.241 17.391 12.004 1.00 96.50 248 LEU A C 1
ATOM 1896 O O . LEU A 1 248 ? 9.643 16.338 12.505 1.00 96.50 248 LEU A O 1
ATOM 1900 N N . GLN A 1 249 ? 9.401 18.580 12.591 1.00 95.94 249 GLN A N 1
ATOM 1901 C CA . GLN A 1 249 ? 9.957 18.732 13.939 1.00 95.94 249 GLN A CA 1
ATOM 1902 C C . GLN A 1 249 ? 8.991 18.194 14.999 1.00 95.94 249 GLN A C 1
ATOM 1904 O O . GLN A 1 249 ? 9.414 17.471 15.900 1.00 95.94 249 GLN A O 1
ATOM 1909 N N . LEU A 1 250 ? 7.693 18.486 14.871 1.00 96.69 250 LEU A N 1
ATOM 1910 C CA . LEU A 1 250 ? 6.664 18.057 15.820 1.00 96.69 250 LEU A CA 1
ATOM 1911 C C . LEU A 1 250 ? 6.461 16.535 15.808 1.00 96.69 250 LEU A C 1
ATOM 1913 O O . LEU A 1 250 ? 6.233 15.930 16.854 1.00 96.69 250 LEU A O 1
ATOM 1917 N N . ALA A 1 251 ? 6.601 15.902 14.641 1.00 96.06 251 ALA A N 1
ATOM 1918 C CA . ALA A 1 251 ? 6.560 14.449 14.497 1.00 96.06 251 ALA A CA 1
ATOM 1919 C C . ALA A 1 251 ? 7.726 13.729 15.208 1.00 96.06 251 ALA A C 1
ATOM 1921 O O . ALA A 1 251 ? 7.676 12.510 15.374 1.00 96.06 251 ALA A O 1
ATOM 1922 N N . GLY A 1 252 ? 8.781 14.450 15.614 1.00 92.19 252 GLY A N 1
ATOM 1923 C CA . GLY A 1 252 ? 9.896 13.918 16.407 1.00 92.19 252 GLY A CA 1
ATOM 1924 C C . GLY A 1 252 ? 10.820 12.941 15.669 1.00 92.19 252 GLY A C 1
ATOM 1925 O O . GLY A 1 252 ? 11.671 12.316 16.295 1.00 92.19 252 GLY A O 1
ATOM 1926 N N . GLY A 1 253 ? 10.658 12.787 14.351 1.00 90.56 253 GLY A N 1
ATOM 1927 C CA . GLY A 1 253 ? 11.458 11.878 13.518 1.00 90.56 253 GLY A CA 1
ATOM 1928 C C . GLY A 1 253 ? 12.643 12.533 12.803 1.00 90.56 253 GLY A C 1
ATOM 1929 O O . GLY A 1 253 ? 13.425 11.827 12.171 1.00 90.56 253 GLY A O 1
ATOM 1930 N N . TYR A 1 254 ? 12.765 13.861 12.875 1.00 96.00 254 TYR A N 1
ATOM 1931 C CA . TYR A 1 254 ? 13.767 14.634 12.144 1.00 96.00 254 TYR A CA 1
ATOM 1932 C C . TYR A 1 254 ? 14.425 15.661 13.069 1.00 96.00 254 TYR A C 1
ATOM 1934 O O . TYR A 1 254 ? 13.763 16.570 13.570 1.00 96.00 254 TYR A O 1
ATOM 1942 N N . ASP A 1 255 ? 15.729 15.512 13.289 1.00 95.75 255 ASP A N 1
ATOM 1943 C CA . ASP A 1 255 ? 16.567 16.486 13.985 1.00 95.75 255 ASP A CA 1
ATOM 1944 C C . ASP A 1 255 ? 16.973 17.643 13.054 1.00 95.75 255 ASP A C 1
ATOM 1946 O O . ASP A 1 255 ? 16.806 17.590 11.832 1.00 95.75 255 ASP A O 1
ATOM 1950 N N . GLU A 1 256 ? 17.493 18.734 13.625 1.00 94.75 256 GLU A N 1
ATOM 1951 C CA . GLU A 1 256 ? 17.933 19.895 12.833 1.00 94.75 256 GLU A CA 1
ATOM 1952 C C . GLU A 1 256 ? 19.110 19.564 11.901 1.00 94.75 256 GLU A C 1
ATOM 1954 O O . GLU A 1 256 ? 19.279 20.212 10.865 1.00 94.75 256 GLU A O 1
ATOM 1959 N N . GLU A 1 257 ? 19.884 18.530 12.236 1.00 96.12 257 GLU A N 1
ATOM 1960 C CA . GLU A 1 257 ? 21.016 18.040 11.448 1.00 96.12 257 GLU A CA 1
ATOM 1961 C C . GLU A 1 257 ? 20.589 17.122 10.286 1.00 96.12 257 GLU A C 1
ATOM 1963 O O . GLU A 1 257 ? 21.395 16.838 9.393 1.00 96.12 257 GLU A O 1
ATOM 1968 N N . HIS A 1 258 ? 19.320 16.697 10.229 1.00 96.75 258 HIS A N 1
ATOM 1969 C CA . HIS A 1 258 ? 18.840 15.805 9.181 1.00 96.75 258 HIS A CA 1
ATOM 1970 C C . HIS A 1 258 ? 18.991 16.444 7.784 1.00 96.75 258 HIS A C 1
ATOM 1972 O O . HIS A 1 258 ? 18.572 17.589 7.567 1.00 96.75 258 HIS A O 1
ATOM 1978 N N . PRO A 1 259 ? 19.472 15.713 6.756 1.00 95.94 259 PRO A N 1
ATOM 1979 C CA . PRO A 1 259 ? 19.701 16.269 5.416 1.00 95.94 259 PRO A CA 1
ATOM 1980 C C . PRO A 1 259 ? 18.438 16.860 4.769 1.00 95.94 259 PRO A C 1
ATOM 1982 O O . PRO A 1 259 ? 18.517 17.825 4.008 1.00 95.94 259 PRO A O 1
ATOM 1985 N N . VAL A 1 260 ? 17.263 16.313 5.092 1.00 95.44 260 VAL A N 1
ATOM 1986 C CA . VAL A 1 260 ? 15.966 16.844 4.633 1.00 95.44 260 VAL A CA 1
ATOM 1987 C C . VAL A 1 260 ? 15.662 18.205 5.274 1.00 95.44 260 VAL A C 1
ATOM 1989 O O . VAL A 1 260 ? 15.239 19.124 4.573 1.00 95.44 260 VAL A O 1
ATOM 1992 N N . MET A 1 261 ? 15.946 18.371 6.570 1.00 97.44 261 MET A N 1
ATOM 1993 C CA . MET A 1 261 ? 15.759 19.637 7.290 1.00 97.44 261 MET A CA 1
ATOM 1994 C C . MET A 1 261 ? 16.726 20.712 6.789 1.00 97.44 261 MET A C 1
ATOM 1996 O O . MET A 1 261 ? 16.325 21.863 6.582 1.00 97.44 261 MET A O 1
ATOM 2000 N N . ALA A 1 262 ? 17.968 20.331 6.480 1.00 96.12 262 ALA A N 1
ATOM 2001 C CA . ALA A 1 262 ? 18.946 21.213 5.850 1.00 96.12 262 ALA A CA 1
ATOM 2002 C C . ALA A 1 262 ? 18.494 21.682 4.451 1.00 96.12 262 ALA A C 1
ATOM 2004 O O . ALA A 1 262 ? 18.606 22.866 4.120 1.00 96.12 262 ALA A O 1
ATOM 2005 N N . GLN A 1 263 ? 17.928 20.786 3.632 1.00 96.06 263 GLN A N 1
ATOM 2006 C CA . GLN A 1 263 ? 17.390 21.139 2.312 1.00 96.06 263 GLN A CA 1
ATOM 2007 C C . GLN A 1 263 ? 16.172 22.068 2.397 1.00 96.06 263 GLN A C 1
ATOM 2009 O O . GLN A 1 263 ? 16.118 23.055 1.657 1.00 96.06 263 GLN A O 1
ATOM 2014 N N . LEU A 1 264 ? 15.226 21.796 3.305 1.00 96.56 264 LEU A N 1
ATOM 2015 C CA . LEU A 1 264 ? 14.067 22.663 3.549 1.00 96.56 264 LEU A CA 1
ATOM 2016 C C . LEU A 1 264 ? 14.507 24.056 3.996 1.00 96.5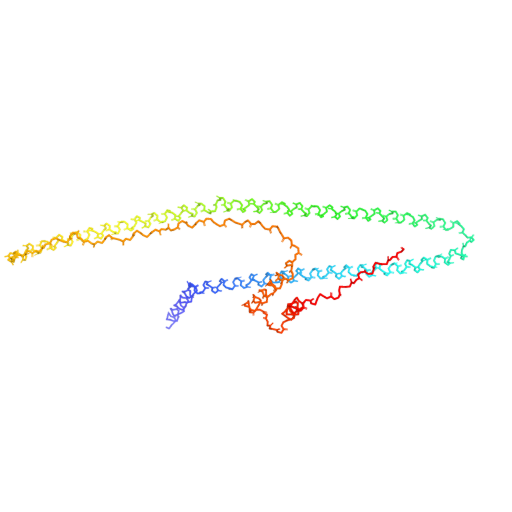6 264 LEU A C 1
ATOM 2018 O O . LEU A 1 264 ? 14.087 25.053 3.411 1.00 96.56 264 LEU A O 1
ATOM 2022 N N . THR A 1 265 ? 15.421 24.128 4.963 1.00 97.00 265 THR A N 1
ATOM 2023 C CA . THR A 1 265 ? 15.965 25.394 5.472 1.00 97.00 265 THR A CA 1
ATOM 2024 C C . THR A 1 265 ? 16.647 26.190 4.362 1.00 97.00 265 THR A C 1
ATOM 2026 O O . THR A 1 265 ? 16.383 27.383 4.205 1.00 97.00 265 THR A O 1
ATOM 2029 N N . ARG A 1 266 ? 17.451 25.530 3.518 1.00 95.81 266 ARG A N 1
ATOM 2030 C CA . ARG A 1 266 ? 18.091 26.169 2.360 1.00 95.81 266 ARG A CA 1
ATOM 2031 C C . ARG A 1 266 ? 17.066 26.710 1.361 1.00 95.81 266 ARG A C 1
ATOM 2033 O O . ARG A 1 266 ? 17.245 27.810 0.846 1.00 95.81 266 ARG A O 1
ATOM 2040 N N . ARG A 1 267 ? 15.986 25.973 1.082 1.00 94.56 267 ARG A N 1
ATOM 2041 C CA . ARG A 1 267 ? 14.941 26.413 0.141 1.00 94.56 267 ARG A CA 1
ATOM 2042 C C . ARG A 1 267 ? 14.102 27.565 0.696 1.00 94.56 267 ARG A C 1
ATOM 2044 O O . ARG A 1 267 ? 13.841 28.518 -0.031 1.00 94.56 267 ARG A O 1
ATOM 2051 N N . ILE A 1 268 ? 13.779 27.529 1.988 1.00 96.06 268 ILE A N 1
ATOM 2052 C CA . ILE A 1 268 ? 13.146 28.638 2.718 1.00 96.06 268 ILE A CA 1
ATOM 2053 C C . ILE A 1 268 ? 14.019 29.898 2.634 1.00 96.06 268 ILE A C 1
ATOM 2055 O O . ILE A 1 268 ? 13.509 30.977 2.344 1.00 96.06 268 ILE A O 1
ATOM 2059 N N . GLN A 1 269 ? 15.335 29.774 2.839 1.00 95.44 269 GLN A N 1
ATOM 2060 C CA . GLN A 1 269 ? 16.270 30.897 2.710 1.00 95.44 269 GLN A CA 1
ATOM 2061 C C . GLN A 1 269 ? 16.306 31.458 1.282 1.00 95.44 269 GLN A C 1
ATOM 2063 O O . GLN A 1 269 ? 16.239 32.672 1.109 1.00 95.44 269 GLN A O 1
ATOM 2068 N N . LEU A 1 270 ? 16.354 30.603 0.255 1.00 93.00 270 LEU A N 1
ATOM 2069 C CA . LEU A 1 270 ? 16.345 31.048 -1.146 1.00 93.00 270 LEU A CA 1
ATOM 2070 C C . LEU A 1 270 ? 15.085 31.853 -1.493 1.00 93.00 270 LEU A C 1
ATOM 2072 O O . LEU A 1 270 ? 15.197 32.915 -2.105 1.00 93.00 270 LEU A O 1
ATOM 2076 N N . LEU A 1 271 ? 13.912 31.387 -1.050 1.00 92.00 271 LEU A N 1
ATOM 2077 C CA . LEU A 1 271 ? 12.642 32.092 -1.250 1.00 92.00 271 LEU A CA 1
ATOM 2078 C C . LEU A 1 271 ? 12.583 33.408 -0.461 1.00 92.00 271 LEU A C 1
ATOM 2080 O O . LEU A 1 271 ? 12.141 34.420 -0.996 1.00 92.00 271 LEU A O 1
ATOM 2084 N N . ARG A 1 272 ? 13.093 33.439 0.780 1.00 93.25 272 ARG A N 1
ATOM 2085 C CA . ARG A 1 272 ? 13.163 34.671 1.593 1.00 93.25 272 ARG A CA 1
ATOM 2086 C C . ARG A 1 272 ? 14.057 35.744 0.982 1.00 93.25 272 ARG A C 1
ATOM 2088 O O . ARG A 1 272 ? 13.758 36.925 1.107 1.00 93.25 272 ARG A O 1
ATOM 2095 N N . HIS A 1 273 ? 15.153 35.344 0.345 1.00 91.19 273 HIS A N 1
ATOM 2096 C CA . HIS A 1 273 ? 16.106 36.281 -0.244 1.00 91.19 273 HIS A CA 1
ATOM 2097 C C . HIS A 1 273 ? 15.771 36.667 -1.690 1.00 91.19 273 HIS A C 1
ATOM 2099 O O . HIS A 1 273 ? 16.545 37.400 -2.302 1.00 91.19 273 HIS A O 1
ATOM 2105 N N . GLY A 1 274 ? 14.656 36.177 -2.256 1.00 81.88 274 GLY A N 1
ATOM 2106 C CA . GLY A 1 274 ? 14.293 36.425 -3.657 1.00 81.88 274 GLY A CA 1
ATOM 2107 C C . GLY A 1 274 ? 15.377 35.978 -4.643 1.00 81.88 274 GLY A C 1
ATOM 2108 O O . GLY A 1 274 ? 15.392 36.397 -5.801 1.00 81.88 274 GLY A O 1
ATOM 2109 N N . ALA A 1 275 ? 16.313 35.142 -4.182 1.00 63.53 275 ALA A N 1
ATOM 2110 C CA . ALA A 1 275 ? 17.436 34.663 -4.956 1.00 63.53 275 ALA A CA 1
ATOM 2111 C C . ALA A 1 275 ? 16.917 33.531 -5.830 1.00 63.53 275 ALA A C 1
ATOM 2113 O O . ALA A 1 275 ? 17.109 32.347 -5.542 1.00 63.53 275 ALA A O 1
ATOM 2114 N N . ARG A 1 276 ? 16.215 33.913 -6.902 1.00 60.41 276 ARG A N 1
ATOM 2115 C CA . ARG A 1 276 ? 15.897 32.999 -7.988 1.00 60.41 276 ARG A CA 1
ATOM 2116 C C . ARG A 1 276 ? 17.230 32.354 -8.382 1.00 60.41 276 ARG A C 1
ATOM 2118 O O . ARG A 1 276 ? 18.153 33.093 -8.739 1.00 60.41 276 ARG A O 1
ATOM 2125 N N . PRO A 1 277 ? 17.388 31.022 -8.254 1.00 58.31 277 PRO A N 1
ATOM 2126 C CA . PRO A 1 277 ? 18.628 30.379 -8.663 1.00 58.31 277 PRO A CA 1
ATOM 2127 C C . PRO A 1 277 ? 18.881 30.804 -10.110 1.00 58.31 277 PRO A C 1
ATOM 2129 O O . PRO A 1 277 ? 17.898 30.869 -10.856 1.00 58.31 277 PRO A O 1
ATOM 2132 N N . PRO A 1 278 ? 20.122 31.151 -10.505 1.00 57.56 278 PRO A N 1
ATOM 2133 C CA . PRO A 1 278 ? 20.421 31.498 -11.885 1.00 57.56 278 PRO A CA 1
ATOM 2134 C C . PRO A 1 278 ? 19.968 30.318 -12.735 1.00 57.56 278 PRO A C 1
ATOM 2136 O O . PRO A 1 278 ? 20.601 29.262 -12.758 1.00 57.56 278 PRO A O 1
ATOM 2139 N N . GLY A 1 279 ? 18.779 30.462 -13.317 1.00 52.53 279 GLY A N 1
ATOM 2140 C CA . GLY A 1 279 ? 18.158 29.428 -14.109 1.00 52.53 279 GLY A CA 1
ATOM 2141 C C . GLY A 1 279 ? 19.139 29.143 -15.218 1.00 52.53 279 GLY A C 1
ATOM 2142 O O . GLY A 1 279 ? 19.580 30.080 -15.883 1.00 52.53 279 GLY A O 1
ATOM 2143 N N . GLY A 1 280 ? 19.517 27.873 -15.362 1.00 51.31 280 GLY A N 1
ATOM 2144 C CA . GLY A 1 280 ? 20.246 27.404 -16.524 1.00 51.31 280 GLY A CA 1
ATOM 2145 C C . GLY A 1 280 ? 19.470 27.860 -17.747 1.00 51.31 280 GLY A C 1
ATOM 2146 O O . GLY A 1 280 ? 18.456 27.259 -18.097 1.00 51.31 280 GLY A O 1
ATOM 2147 N N . GLY A 1 281 ? 19.905 28.980 -18.325 1.00 48.25 281 GLY A N 1
ATOM 2148 C CA . GLY A 1 281 ? 19.412 29.481 -19.585 1.00 48.25 281 GLY A CA 1
ATOM 2149 C C . GLY A 1 281 ? 19.679 28.368 -20.568 1.00 48.25 281 GLY A C 1
ATOM 2150 O O . GLY A 1 281 ? 20.833 28.109 -20.911 1.00 48.25 281 GLY A O 1
ATOM 2151 N N . GLY A 1 282 ? 18.619 27.645 -20.926 1.00 49.09 282 GLY A N 1
ATOM 2152 C CA . GLY A 1 282 ? 18.660 26.691 -22.011 1.00 49.09 282 GLY A CA 1
ATOM 2153 C C . GLY A 1 282 ? 19.241 27.433 -23.197 1.00 49.09 282 GLY A C 1
ATOM 2154 O O . GLY A 1 282 ? 18.637 28.389 -23.680 1.00 49.09 282 GLY A O 1
ATOM 2155 N N . GLY A 1 283 ? 20.453 27.043 -23.588 1.00 48.72 283 GLY A N 1
ATOM 2156 C CA . GLY A 1 283 ? 21.093 27.518 -24.795 1.00 48.72 283 GLY A CA 1
ATOM 2157 C C . GLY A 1 283 ? 20.183 27.173 -25.960 1.00 48.72 283 GLY A C 1
ATOM 2158 O O . GLY A 1 283 ? 20.219 26.057 -26.473 1.00 48.72 283 GLY A O 1
ATOM 2159 N N . GLY A 1 284 ? 19.342 28.131 -26.343 1.00 54.94 284 GLY A N 1
ATOM 2160 C CA . GLY A 1 284 ? 18.737 28.185 -27.656 1.00 54.94 284 GLY A CA 1
ATOM 2161 C C . GLY A 1 284 ? 19.875 28.380 -28.640 1.00 54.94 284 GLY A C 1
ATOM 2162 O O . GLY A 1 284 ? 20.270 29.505 -28.928 1.00 54.94 284 GLY A O 1
ATOM 2163 N N . ALA A 1 285 ? 20.455 27.268 -29.081 1.00 52.25 285 ALA A N 1
ATOM 2164 C CA . ALA A 1 285 ? 21.312 27.230 -30.244 1.00 52.25 285 ALA A CA 1
ATOM 2165 C C . ALA A 1 285 ? 20.457 27.674 -31.437 1.00 52.25 285 ALA A C 1
ATOM 2167 O O . ALA A 1 285 ? 19.629 26.912 -31.936 1.00 52.25 285 ALA A O 1
ATOM 2168 N N . ALA A 1 286 ? 20.615 28.936 -31.828 1.00 56.97 286 ALA A N 1
ATOM 2169 C CA . ALA A 1 286 ? 20.194 29.416 -33.128 1.00 56.97 286 ALA A CA 1
ATOM 2170 C C . ALA A 1 286 ? 21.006 28.652 -34.184 1.00 56.97 286 ALA A C 1
ATOM 2172 O O . ALA A 1 286 ? 22.239 28.687 -34.167 1.00 56.97 286 ALA A O 1
ATOM 2173 N N . GLY A 1 287 ? 20.294 27.903 -35.024 1.00 64.06 287 GLY A N 1
ATOM 2174 C CA . GLY A 1 287 ? 20.769 27.457 -36.330 1.00 64.06 287 GLY A CA 1
ATOM 2175 C C . GLY A 1 287 ? 20.372 28.461 -37.397 1.00 64.06 287 GLY A C 1
ATOM 2176 O O . GLY A 1 287 ? 19.393 29.206 -37.156 1.00 64.06 287 GLY A O 1
#

Foldseek 3Di:
DVVVVVVVVVVVVVVVVVVCPDVVVVVVVVVVVVVVVVVVVVVVVVVVVVVVVVVVVVVVVVVVVVVVVVVVVVVVVVVCVVVCVVVVPDPPVVVVVVVVVVVVVVVVVVVVVVVVVVVVVVVVVVVVVVVVVVVVVVVVVVCCVVPVPPVVVVVVVVVVVVVVVVVVVVVVVVVVVVVVVVVVVVVVCVVVPPDDDDDDDDDDPDDDDDDPDDDDPDDDDDDDDDDDDDDCVLVVVLVVLVVVLVVCVVVVPDDCPRPVNVVSVVSNVCSVVVVPPPPPPPPPPDD

InterPro domains:
  IPR039893 Centrosomal protein of 120kDa-like [PTHR21574] (108-273)